Protein AF-A0A931N4G2-F1 (afdb_monomer)

Secondary structure (DSSP, 8-state):
-HHHHHHHHHHHHHHHHHHHHHHHHHHTT-TTTTHHHHHHHHHHHHHHHHHHHTTS-HHHHHHHHHHHHHHHHHHHHHHHSPSSPPPHHHHHHHHHHHHHHHHHHHHHHHHHHHHHHHHHTTS----------------------------------------PPPPPPP-PPPPP------PPPPP--------------S-S-HHHHHHHHHHH----HHHHHHHHT--HHHHHHHHHHHTT-

Structure (mmCIF, N/CA/C/O backbone):
data_AF-A0A931N4G2-F1
#
_entry.id   AF-A0A931N4G2-F1
#
loop_
_atom_site.group_PDB
_atom_site.id
_atom_site.type_symbol
_atom_site.label_atom_id
_atom_site.label_alt_id
_atom_site.label_comp_id
_atom_site.label_asym_id
_atom_site.label_entity_id
_atom_site.label_seq_id
_atom_site.pdbx_PDB_ins_code
_atom_site.Cartn_x
_atom_site.Cartn_y
_atom_site.Cartn_z
_atom_site.occupancy
_atom_site.B_iso_or_equiv
_atom_site.auth_seq_id
_atom_site.auth_comp_id
_atom_site.auth_asym_id
_atom_site.auth_atom_id
_atom_site.pdbx_PDB_model_num
ATOM 1 N N . MET A 1 1 ? 14.651 -7.907 24.337 1.00 69.19 1 MET A N 1
ATOM 2 C CA . MET A 1 1 ? 15.424 -8.496 23.220 1.00 69.19 1 MET A CA 1
ATOM 3 C C . MET A 1 1 ? 14.526 -9.018 22.103 1.00 69.19 1 MET A C 1
ATOM 5 O O . MET A 1 1 ? 14.704 -8.557 20.988 1.00 69.19 1 MET A O 1
ATOM 9 N N . ALA A 1 2 ? 13.517 -9.858 22.379 1.00 82.94 2 A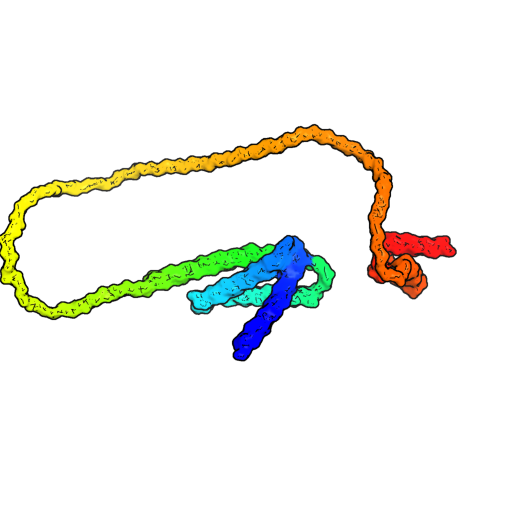LA A N 1
ATOM 10 C CA . ALA A 1 2 ? 12.578 -10.335 21.347 1.00 82.94 2 ALA A CA 1
ATOM 11 C C . ALA A 1 2 ? 11.835 -9.199 20.614 1.00 82.94 2 ALA A C 1
ATOM 13 O O . ALA A 1 2 ? 11.907 -9.121 19.397 1.00 82.94 2 ALA A O 1
ATOM 14 N N . VAL A 1 3 ? 11.228 -8.259 21.353 1.00 90.56 3 VAL A N 1
ATOM 15 C CA . VAL A 1 3 ? 10.514 -7.105 20.765 1.00 90.56 3 VAL A CA 1
ATOM 16 C C . VAL A 1 3 ? 11.424 -6.258 19.868 1.00 90.56 3 VAL A C 1
ATOM 18 O O . VAL A 1 3 ? 11.041 -5.916 18.757 1.00 90.56 3 VAL A O 1
ATOM 21 N N . ALA A 1 4 ? 12.652 -5.971 20.314 1.00 85.06 4 ALA A N 1
ATOM 22 C CA . ALA A 1 4 ? 13.624 -5.214 19.523 1.00 85.06 4 ALA A CA 1
ATOM 23 C C . ALA A 1 4 ? 14.025 -5.955 18.233 1.00 85.06 4 ALA A C 1
ATOM 25 O O . ALA A 1 4 ? 14.108 -5.337 17.176 1.00 85.06 4 ALA A O 1
ATOM 26 N N . GLY A 1 5 ? 14.209 -7.279 18.304 1.00 82.00 5 GLY A N 1
ATOM 27 C CA . GLY A 1 5 ? 14.460 -8.115 17.128 1.00 82.00 5 GLY A CA 1
ATOM 28 C C . GLY A 1 5 ? 13.279 -8.136 16.153 1.00 82.00 5 GLY A C 1
ATOM 29 O O . GLY A 1 5 ? 13.478 -7.986 14.952 1.00 82.00 5 GLY A O 1
ATOM 30 N N . THR A 1 6 ? 12.046 -8.248 16.655 1.00 88.88 6 THR A N 1
ATOM 31 C CA . THR A 1 6 ? 10.831 -8.195 15.827 1.00 88.88 6 THR A CA 1
ATOM 32 C C . THR A 1 6 ? 10.677 -6.843 15.136 1.00 88.88 6 THR A C 1
ATOM 34 O O . THR A 1 6 ? 10.424 -6.810 13.936 1.00 88.88 6 THR A O 1
ATOM 37 N N . ILE A 1 7 ? 10.877 -5.734 15.857 1.00 85.19 7 ILE A N 1
ATOM 38 C CA . ILE A 1 7 ? 10.815 -4.380 15.285 1.00 85.19 7 ILE A CA 1
ATOM 39 C C . ILE A 1 7 ? 11.882 -4.203 14.200 1.00 85.19 7 ILE A C 1
ATOM 41 O O . ILE A 1 7 ? 11.581 -3.662 13.140 1.00 85.19 7 ILE A O 1
ATOM 45 N N . LEU A 1 8 ? 13.105 -4.694 14.426 1.00 80.56 8 LEU A N 1
ATOM 46 C CA . LEU A 1 8 ? 14.184 -4.615 13.441 1.00 80.56 8 LEU A CA 1
ATOM 47 C C . LEU A 1 8 ? 13.840 -5.371 12.151 1.00 80.56 8 LEU A C 1
ATOM 49 O O . LEU A 1 8 ? 13.977 -4.820 11.062 1.00 80.56 8 LEU A O 1
ATOM 53 N N . ILE A 1 9 ? 13.369 -6.617 12.262 1.00 86.06 9 ILE A N 1
ATOM 54 C CA . ILE A 1 9 ? 12.979 -7.426 11.097 1.00 86.06 9 ILE A CA 1
ATOM 55 C C . ILE A 1 9 ? 11.798 -6.781 10.368 1.00 86.06 9 ILE A C 1
ATOM 57 O O . ILE A 1 9 ? 11.795 -6.739 9.138 1.00 86.06 9 ILE A O 1
ATOM 61 N N . ALA A 1 10 ? 10.821 -6.250 11.107 1.00 78.31 10 ALA A N 1
ATOM 62 C CA . ALA A 1 10 ? 9.689 -5.541 10.527 1.00 78.31 10 ALA A CA 1
ATOM 63 C C . ALA A 1 10 ? 10.145 -4.302 9.743 1.00 78.31 10 ALA A C 1
ATOM 65 O O . ALA A 1 10 ? 9.729 -4.132 8.603 1.00 78.31 10 ALA A O 1
ATOM 66 N N . ALA A 1 11 ? 11.049 -3.490 10.301 1.00 72.56 11 ALA A N 1
ATOM 67 C CA . ALA A 1 11 ? 11.584 -2.303 9.637 1.00 72.56 11 ALA A CA 1
ATOM 68 C C . ALA A 1 11 ? 12.384 -2.646 8.370 1.00 72.56 11 ALA A C 1
ATOM 70 O O . ALA A 1 11 ? 12.190 -2.016 7.336 1.00 72.56 11 ALA A O 1
ATOM 71 N N . LEU A 1 12 ? 13.237 -3.673 8.421 1.00 76.19 12 LEU A N 1
ATOM 72 C CA . LEU A 1 12 ? 14.002 -4.127 7.252 1.00 76.19 12 LEU A CA 1
ATOM 73 C C . LEU A 1 12 ? 13.093 -4.699 6.157 1.00 76.19 12 LEU A C 1
ATOM 75 O O . LEU A 1 12 ? 13.287 -4.425 4.977 1.00 76.19 12 LEU A O 1
ATOM 79 N N . SER A 1 13 ? 12.080 -5.476 6.544 1.00 84.44 13 SER A N 1
ATOM 80 C CA . SER A 1 13 ? 11.099 -6.022 5.598 1.00 84.44 13 SER A CA 1
ATOM 81 C C . SER A 1 13 ? 10.260 -4.910 4.966 1.00 84.44 13 SER A C 1
ATOM 83 O O . SER A 1 13 ? 9.959 -4.959 3.774 1.00 84.44 13 SER A O 1
ATOM 85 N N . PHE A 1 14 ? 9.911 -3.898 5.761 1.00 81.56 14 PHE A N 1
ATOM 86 C CA . PHE A 1 14 ? 9.197 -2.713 5.312 1.00 81.56 14 PHE A CA 1
ATOM 87 C C . PHE A 1 14 ? 10.017 -1.914 4.298 1.00 81.56 14 PHE A C 1
ATOM 89 O O . PHE A 1 14 ? 9.504 -1.616 3.228 1.00 81.56 14 PHE A O 1
ATOM 96 N N . ASP A 1 15 ? 11.289 -1.633 4.586 1.00 80.44 15 ASP A N 1
ATOM 97 C CA . ASP A 1 15 ? 12.179 -0.879 3.693 1.00 80.44 15 ASP A CA 1
ATOM 98 C C . ASP A 1 15 ? 12.328 -1.557 2.319 1.00 80.44 15 ASP A C 1
ATOM 100 O O . ASP A 1 15 ? 12.156 -0.926 1.273 1.00 80.44 15 ASP A O 1
ATOM 104 N N . LEU A 1 16 ? 12.524 -2.881 2.310 1.00 81.12 16 LEU A N 1
ATOM 105 C CA . LEU A 1 16 ? 12.592 -3.666 1.075 1.00 81.12 16 LEU A CA 1
ATOM 106 C C . LEU A 1 16 ? 11.273 -3.642 0.289 1.00 81.12 16 LEU A C 1
ATOM 108 O O . LEU A 1 16 ? 11.288 -3.529 -0.938 1.00 81.12 16 LEU A O 1
ATOM 112 N N . SER A 1 17 ? 10.128 -3.721 0.974 1.00 82.00 17 SER A N 1
ATOM 113 C CA . SER A 1 17 ? 8.822 -3.639 0.312 1.00 82.00 17 SER A CA 1
ATOM 114 C C . SER A 1 17 ? 8.543 -2.234 -0.219 1.00 82.00 17 SER A C 1
ATOM 116 O O . SER A 1 17 ? 8.084 -2.075 -1.349 1.00 82.00 17 SER A O 1
ATOM 118 N N . PHE A 1 18 ? 8.899 -1.204 0.545 1.00 82.12 18 PHE A N 1
ATOM 119 C CA . PHE A 1 18 ? 8.783 0.194 0.153 1.00 82.12 18 PHE A CA 1
ATOM 120 C C . PHE A 1 18 ? 9.568 0.485 -1.129 1.00 82.12 18 PHE A C 1
ATOM 122 O O . PHE A 1 18 ? 9.042 1.111 -2.055 1.00 82.12 18 PHE A O 1
ATOM 129 N N . ALA A 1 19 ? 10.802 -0.016 -1.219 1.00 80.75 19 ALA A N 1
ATOM 130 C CA . ALA A 1 19 ? 11.637 0.108 -2.408 1.00 80.75 19 ALA A CA 1
ATOM 131 C C . ALA A 1 19 ? 11.013 -0.594 -3.627 1.00 80.75 19 ALA A C 1
ATOM 133 O O . ALA A 1 19 ? 10.926 0.006 -4.700 1.00 80.75 19 ALA A O 1
ATOM 134 N N . ALA A 1 20 ? 10.512 -1.822 -3.456 1.00 81.62 20 ALA A N 1
ATOM 135 C CA . ALA A 1 20 ? 9.862 -2.589 -4.522 1.00 81.62 20 ALA A CA 1
ATOM 136 C C . ALA A 1 20 ? 8.600 -1.893 -5.067 1.00 81.62 20 ALA A C 1
ATOM 138 O O . ALA A 1 20 ? 8.420 -1.763 -6.280 1.00 81.62 20 ALA A O 1
ATOM 139 N N . LEU A 1 21 ? 7.737 -1.397 -4.177 1.00 81.75 21 LEU A N 1
ATOM 140 C CA . LEU A 1 21 ? 6.507 -0.677 -4.528 1.00 81.75 21 LEU A CA 1
ATOM 141 C C . LEU A 1 21 ? 6.808 0.685 -5.177 1.00 81.75 21 LEU A C 1
ATOM 143 O O . LEU A 1 21 ? 6.130 1.088 -6.124 1.00 81.75 21 LEU A O 1
ATOM 147 N N . THR A 1 22 ? 7.847 1.380 -4.706 1.00 83.00 22 THR A N 1
ATOM 148 C CA . THR A 1 22 ? 8.320 2.637 -5.304 1.00 83.00 22 THR A CA 1
ATOM 149 C C . THR A 1 22 ? 8.839 2.411 -6.723 1.00 83.00 22 THR A C 1
ATOM 151 O O . THR A 1 22 ? 8.476 3.156 -7.631 1.00 83.00 22 THR A O 1
ATOM 154 N N . ASP A 1 23 ? 9.642 1.371 -6.953 1.00 82.50 23 ASP A N 1
ATOM 155 C CA . ASP A 1 23 ? 10.116 1.012 -8.295 1.00 82.50 23 ASP A CA 1
ATOM 156 C C . ASP A 1 23 ? 8.943 0.670 -9.228 1.00 82.50 23 ASP A C 1
ATOM 158 O O . ASP A 1 23 ? 8.868 1.165 -10.355 1.00 82.50 23 ASP A O 1
ATOM 162 N N . LEU A 1 24 ? 7.960 -0.090 -8.739 1.00 83.12 24 LEU A N 1
ATOM 163 C CA . LEU A 1 24 ? 6.750 -0.416 -9.495 1.00 83.12 24 LEU A CA 1
ATOM 164 C C . LEU A 1 24 ? 5.954 0.837 -9.902 1.00 83.12 24 LEU A C 1
ATOM 166 O O . LEU A 1 24 ? 5.532 0.969 -11.057 1.00 83.12 24 LEU A O 1
ATOM 170 N N . ALA A 1 25 ? 5.775 1.785 -8.980 1.00 82.06 25 ALA A N 1
ATOM 171 C CA . ALA A 1 25 ? 5.094 3.046 -9.258 1.00 82.06 25 ALA A CA 1
ATOM 172 C C . ALA A 1 25 ? 5.881 3.919 -10.251 1.00 82.06 25 ALA A C 1
ATOM 174 O O . ALA A 1 25 ? 5.290 4.498 -11.168 1.00 82.06 25 ALA A O 1
ATOM 175 N N . ALA A 1 26 ? 7.211 3.961 -10.136 1.00 86.06 26 ALA A N 1
ATOM 176 C CA . ALA A 1 26 ? 8.075 4.687 -11.065 1.00 86.06 26 ALA A CA 1
ATOM 177 C C . ALA A 1 26 ? 7.958 4.123 -12.489 1.00 86.06 26 ALA A C 1
ATOM 179 O O . ALA A 1 26 ? 7.767 4.872 -13.449 1.00 86.06 26 ALA A O 1
ATOM 180 N N . ARG A 1 27 ? 7.968 2.793 -12.623 1.00 85.25 27 ARG A N 1
ATOM 181 C CA . ARG A 1 27 ? 7.780 2.086 -13.902 1.00 85.25 27 ARG A CA 1
ATOM 182 C C . ARG A 1 27 ? 6.385 2.251 -14.498 1.00 85.25 27 ARG A C 1
ATOM 184 O O . ARG A 1 27 ? 6.219 2.049 -15.698 1.00 85.25 27 ARG A O 1
ATOM 191 N N . SER A 1 28 ? 5.409 2.638 -13.681 1.00 81.81 28 SER A N 1
ATOM 192 C CA . SER A 1 28 ? 4.040 2.963 -14.100 1.00 81.81 28 SER A CA 1
ATOM 193 C C . SER A 1 28 ? 3.878 4.426 -14.548 1.00 81.81 28 SER A C 1
ATOM 195 O O . SER A 1 28 ? 2.779 4.838 -14.909 1.00 81.81 28 SER A O 1
ATOM 197 N N . GLY A 1 29 ? 4.949 5.230 -14.526 1.00 79.81 29 GLY A N 1
ATOM 198 C CA . GLY A 1 29 ? 4.926 6.640 -14.932 1.00 79.81 29 GLY A CA 1
ATOM 199 C C . GLY A 1 29 ? 4.479 7.614 -13.835 1.00 79.81 29 GLY A C 1
ATOM 200 O O . GLY A 1 29 ? 4.201 8.781 -14.123 1.00 79.81 29 GLY A O 1
ATOM 201 N N . VAL A 1 30 ? 4.412 7.175 -12.574 1.00 84.50 30 VAL A N 1
ATOM 202 C CA . VAL A 1 30 ? 4.055 8.040 -11.441 1.00 84.50 30 VAL A CA 1
ATOM 203 C C . VAL A 1 30 ? 5.232 8.959 -11.103 1.00 84.50 30 VAL A C 1
ATOM 205 O O . VAL A 1 30 ? 6.298 8.502 -10.700 1.00 84.50 30 VAL A O 1
ATOM 208 N N . ARG A 1 31 ? 5.031 10.281 -11.216 1.00 80.75 31 ARG A N 1
ATOM 209 C CA . ARG A 1 31 ? 6.079 11.291 -10.956 1.00 80.75 31 ARG A CA 1
ATOM 210 C C . ARG A 1 31 ? 6.620 11.252 -9.520 1.00 80.75 31 ARG A C 1
ATOM 212 O O . ARG A 1 31 ? 7.811 11.444 -9.316 1.00 80.75 31 ARG A O 1
ATOM 219 N N . HIS A 1 32 ? 5.751 11.000 -8.541 1.00 87.31 32 HIS A N 1
ATOM 220 C CA . HIS A 1 32 ? 6.102 10.887 -7.120 1.00 87.31 32 HIS A CA 1
ATOM 221 C C . HIS A 1 32 ? 5.955 9.437 -6.657 1.00 87.31 32 HIS A C 1
ATOM 223 O O . HIS A 1 32 ? 5.098 9.118 -5.838 1.00 87.31 32 HIS A O 1
ATOM 229 N N . ALA A 1 33 ? 6.756 8.543 -7.230 1.00 86.25 33 ALA A N 1
ATOM 230 C CA . ALA A 1 33 ? 6.616 7.103 -7.042 1.00 86.25 33 ALA A CA 1
ATOM 231 C C . ALA A 1 33 ? 6.649 6.652 -5.566 1.00 86.25 33 ALA A C 1
ATOM 233 O O . ALA A 1 33 ? 5.889 5.769 -5.187 1.00 86.25 33 ALA A O 1
ATOM 234 N N . ALA A 1 34 ? 7.444 7.316 -4.719 1.00 85.88 34 ALA A N 1
ATOM 235 C CA . ALA A 1 34 ? 7.537 7.021 -3.284 1.00 85.88 34 ALA A CA 1
ATOM 236 C C . ALA A 1 34 ? 6.254 7.354 -2.492 1.00 85.88 34 ALA A C 1
ATOM 238 O O . ALA A 1 34 ? 6.033 6.814 -1.411 1.00 85.88 34 ALA A O 1
ATOM 239 N N . ALA A 1 35 ? 5.381 8.222 -3.018 1.00 86.50 35 ALA A N 1
ATOM 240 C CA . ALA A 1 35 ? 4.099 8.527 -2.382 1.00 86.50 35 ALA A CA 1
ATOM 241 C C . ALA A 1 35 ? 3.109 7.358 -2.489 1.00 86.50 35 ALA A C 1
ATOM 243 O O . ALA A 1 35 ? 2.188 7.249 -1.687 1.00 86.50 35 ALA A O 1
ATOM 244 N N . TRP A 1 36 ? 3.292 6.485 -3.478 1.00 88.19 36 TRP A N 1
ATOM 245 C CA . TRP A 1 36 ? 2.393 5.369 -3.726 1.00 88.19 36 TRP A CA 1
ATOM 246 C C . TRP A 1 36 ? 2.396 4.320 -2.596 1.00 88.19 36 TRP A C 1
ATOM 248 O O . TRP A 1 36 ? 1.320 4.078 -2.046 1.00 88.19 36 TRP A O 1
ATOM 258 N N . PRO A 1 37 ? 3.546 3.757 -2.163 1.00 84.44 37 PRO A N 1
ATOM 259 C CA . PRO A 1 37 ? 3.573 2.871 -0.996 1.00 84.44 37 PRO A CA 1
ATOM 260 C C . PRO A 1 37 ? 3.111 3.565 0.290 1.00 84.44 37 PRO A C 1
ATOM 262 O O . PRO A 1 37 ? 2.332 2.978 1.030 1.00 84.44 37 PRO A O 1
ATOM 265 N N . LEU A 1 38 ? 3.459 4.845 0.502 1.00 87.50 38 LEU A N 1
ATOM 266 C CA . LEU A 1 38 ? 2.990 5.616 1.666 1.00 87.50 38 LEU A CA 1
ATOM 267 C C . LEU A 1 38 ? 1.459 5.652 1.790 1.00 87.50 38 LEU A C 1
ATOM 269 O O . LEU A 1 38 ? 0.933 5.623 2.900 1.00 87.50 38 LEU A O 1
ATOM 273 N N . ILE A 1 39 ? 0.732 5.722 0.671 1.00 86.44 39 ILE A N 1
ATOM 274 C CA . ILE A 1 39 ? -0.738 5.700 0.674 1.00 86.44 39 ILE A CA 1
ATOM 275 C C . ILE A 1 39 ? -1.261 4.329 1.122 1.00 86.44 39 ILE A C 1
ATOM 277 O O . ILE A 1 39 ? -2.204 4.263 1.912 1.00 86.44 39 ILE A O 1
ATOM 281 N N . VAL A 1 40 ? -0.650 3.244 0.638 1.00 85.81 40 VAL A N 1
ATOM 282 C CA . VAL A 1 40 ? -1.012 1.871 1.023 1.00 85.81 40 VAL A CA 1
ATOM 283 C C . VAL A 1 40 ? -0.719 1.640 2.505 1.00 85.81 40 VAL A C 1
ATOM 285 O O . VAL A 1 40 ? -1.581 1.156 3.236 1.00 85.81 40 VAL A O 1
ATOM 288 N N . ASP A 1 41 ? 0.453 2.061 2.971 1.00 87.25 41 ASP A N 1
ATOM 289 C CA . ASP A 1 41 ? 0.870 1.914 4.365 1.00 87.25 41 ASP A CA 1
ATOM 290 C C . ASP A 1 41 ? 0.007 2.760 5.302 1.00 87.25 41 ASP A C 1
ATOM 292 O O . ASP A 1 41 ? -0.456 2.281 6.339 1.00 87.25 41 ASP A O 1
ATOM 296 N N . GLY A 1 42 ? -0.294 4.000 4.906 1.00 86.50 42 GLY A N 1
ATOM 297 C CA . GLY A 1 42 ? -1.229 4.865 5.616 1.00 86.50 42 GLY A CA 1
ATOM 298 C C . GLY A 1 42 ? -2.605 4.215 5.759 1.00 86.50 42 GLY A C 1
ATOM 299 O O . GLY A 1 42 ? -3.169 4.207 6.854 1.00 86.50 42 GLY A O 1
ATOM 300 N N . LEU A 1 43 ? -3.123 3.593 4.695 1.00 87.69 43 LEU A N 1
ATOM 301 C CA . LEU A 1 43 ? -4.380 2.845 4.745 1.00 87.69 43 LEU A CA 1
ATOM 302 C C . LEU A 1 43 ? -4.312 1.671 5.737 1.00 87.69 43 LEU A C 1
ATOM 304 O O . LEU A 1 43 ? -5.246 1.502 6.519 1.00 87.69 43 LEU A O 1
ATOM 308 N N . ILE A 1 44 ? -3.226 0.889 5.750 1.00 88.12 44 ILE A N 1
ATOM 309 C CA . ILE A 1 44 ? -3.039 -0.239 6.684 1.00 88.12 44 ILE A CA 1
ATOM 310 C C . ILE A 1 44 ? -3.026 0.250 8.138 1.00 88.12 44 ILE A C 1
ATOM 312 O O . ILE A 1 44 ? -3.673 -0.347 9.005 1.00 88.12 44 ILE A O 1
ATOM 316 N N . VAL A 1 45 ? -2.329 1.352 8.420 1.00 88.69 45 VAL A N 1
ATOM 317 C CA . VAL A 1 45 ? -2.276 1.939 9.766 1.00 88.69 45 VAL A CA 1
ATOM 318 C C . VAL A 1 45 ? -3.669 2.375 10.215 1.00 88.69 45 VAL A C 1
ATOM 320 O O . VAL A 1 45 ? -4.114 1.972 11.292 1.00 88.69 45 VAL A O 1
ATOM 323 N N . VAL A 1 46 ? -4.400 3.133 9.390 1.00 86.62 46 VAL A N 1
ATOM 324 C CA . VAL A 1 46 ? -5.757 3.587 9.744 1.00 86.62 46 VAL A CA 1
ATOM 325 C C . VAL A 1 46 ? -6.707 2.391 9.888 1.00 86.62 46 VAL A C 1
ATOM 327 O O . VAL A 1 46 ? -7.492 2.350 10.836 1.00 86.62 46 VAL A O 1
ATOM 330 N N . ALA A 1 47 ? -6.605 1.377 9.024 1.00 86.56 47 ALA A N 1
ATOM 331 C CA . ALA A 1 47 ? -7.379 0.139 9.135 1.00 86.56 47 ALA A CA 1
ATOM 332 C C . ALA A 1 47 ? -7.098 -0.608 10.448 1.00 86.56 47 ALA A C 1
ATOM 334 O O . ALA A 1 47 ? -8.034 -1.077 11.093 1.00 86.56 47 ALA A O 1
ATOM 335 N N . THR A 1 48 ? -5.843 -0.655 10.900 1.00 90.00 48 THR A N 1
ATOM 336 C CA . THR A 1 48 ? -5.470 -1.260 12.191 1.00 90.00 48 THR A CA 1
ATOM 337 C C . THR A 1 48 ? -6.113 -0.507 13.351 1.00 90.00 48 THR A C 1
ATOM 339 O O . THR A 1 48 ? -6.743 -1.122 14.214 1.00 90.00 48 THR A O 1
ATOM 342 N N . VAL A 1 49 ? -6.015 0.828 13.349 1.00 87.62 49 VAL A N 1
ATOM 343 C CA . VAL A 1 49 ? -6.665 1.676 14.361 1.00 87.62 49 VAL A CA 1
ATOM 344 C C . VAL A 1 49 ? -8.168 1.425 14.367 1.00 87.62 49 VAL A C 1
ATOM 346 O O . VAL A 1 49 ? -8.758 1.290 15.433 1.00 87.62 49 VAL A O 1
ATOM 349 N N . ALA A 1 50 ? -8.789 1.287 13.198 1.00 84.81 50 ALA A N 1
ATOM 350 C CA . ALA A 1 50 ? -10.208 0.995 13.092 1.00 84.81 50 ALA A CA 1
ATOM 351 C C . ALA A 1 50 ? -10.596 -0.379 13.639 1.00 84.81 50 ALA A C 1
ATOM 353 O O . ALA A 1 50 ? -11.596 -0.482 14.343 1.00 84.81 50 ALA A O 1
ATOM 354 N N . VAL A 1 51 ? -9.820 -1.431 13.363 1.00 87.81 51 VAL A N 1
ATOM 355 C CA . VAL A 1 51 ? -10.058 -2.762 13.948 1.00 87.81 51 VAL A CA 1
ATOM 356 C C . VAL A 1 51 ? -10.046 -2.683 15.472 1.00 87.81 51 VAL A C 1
ATOM 358 O O . VAL A 1 51 ? -10.914 -3.273 16.113 1.00 87.81 51 VAL A O 1
ATOM 361 N N . VAL A 1 52 ? -9.118 -1.924 16.055 1.00 86.69 52 VAL A N 1
ATOM 362 C CA . VAL A 1 52 ? -9.028 -1.750 17.511 1.00 86.69 52 VAL A CA 1
ATOM 363 C C . VAL A 1 52 ? -10.175 -0.882 18.044 1.00 86.69 52 VAL A C 1
ATOM 365 O O . VAL A 1 52 ? -10.872 -1.292 18.971 1.00 86.69 52 VAL A O 1
ATOM 368 N N . ALA A 1 53 ? -10.420 0.282 17.439 1.00 84.31 53 ALA A N 1
ATOM 369 C CA . ALA A 1 53 ? -11.408 1.261 17.896 1.00 84.31 53 ALA A CA 1
ATOM 370 C C . ALA A 1 53 ? -12.858 0.771 17.748 1.00 84.31 53 ALA A C 1
ATOM 372 O O . ALA A 1 53 ? -13.694 1.032 18.605 1.00 84.31 53 ALA A O 1
ATOM 373 N N . LEU A 1 54 ? -13.155 0.018 16.685 1.00 81.75 54 LEU A N 1
ATOM 374 C CA . LEU A 1 54 ? -14.482 -0.541 16.406 1.00 81.75 54 LEU A CA 1
ATOM 375 C C . LEU A 1 54 ? -14.625 -2.000 16.888 1.00 81.75 54 LEU A C 1
ATOM 377 O O . LEU A 1 54 ? -15.507 -2.710 16.411 1.00 81.75 54 LEU A O 1
ATOM 381 N N . ARG A 1 55 ? -13.760 -2.468 17.803 1.00 81.88 55 ARG A N 1
ATOM 382 C CA . ARG A 1 55 ? -13.811 -3.805 18.438 1.00 81.88 55 ARG A CA 1
ATOM 383 C C . ARG A 1 55 ? -13.933 -4.977 17.447 1.00 81.88 55 ARG A C 1
ATOM 385 O O . ARG A 1 55 ? -14.784 -5.848 17.603 1.00 81.88 55 ARG A O 1
ATOM 392 N N . GLY A 1 56 ? -13.063 -5.025 16.442 1.00 71.69 56 GLY A N 1
ATOM 393 C CA . GLY A 1 56 ? -13.000 -6.130 15.480 1.00 71.69 56 GLY A CA 1
ATOM 394 C C . GLY A 1 56 ? -13.840 -5.924 14.220 1.00 71.69 56 GLY A C 1
ATOM 395 O O . GLY A 1 56 ? -14.284 -6.905 13.628 1.00 71.69 56 GLY A O 1
ATOM 396 N N . SER A 1 57 ? -14.055 -4.672 13.800 1.00 82.88 57 SER A N 1
ATOM 397 C CA . SER A 1 57 ? -14.788 -4.336 12.571 1.00 82.88 57 SER A CA 1
ATOM 398 C C . SER A 1 57 ? -14.373 -5.216 11.387 1.00 82.88 57 SER A C 1
ATOM 400 O O . SER A 1 57 ? -13.212 -5.206 10.969 1.00 82.88 57 SER A O 1
ATOM 402 N N . ALA A 1 58 ? -15.345 -5.932 10.811 1.00 85.44 58 ALA A N 1
ATOM 403 C CA . ALA A 1 58 ? -15.146 -6.746 9.612 1.00 85.44 58 ALA A CA 1
ATOM 404 C C . ALA A 1 58 ? -14.610 -5.907 8.440 1.00 85.44 58 ALA A C 1
ATOM 406 O O . ALA A 1 58 ? -13.799 -6.387 7.654 1.00 85.44 58 ALA A O 1
ATOM 407 N N . TYR A 1 59 ? -15.009 -4.632 8.364 1.00 84.31 59 TYR A N 1
ATOM 408 C CA . TYR A 1 59 ? -14.499 -3.695 7.368 1.00 84.31 59 TYR A CA 1
ATOM 409 C C . TYR A 1 59 ? -13.020 -3.354 7.599 1.00 84.31 59 TYR A C 1
ATOM 411 O O . TYR A 1 59 ? -12.238 -3.345 6.653 1.00 84.31 59 TYR A O 1
ATOM 419 N N . GLY A 1 60 ? -12.610 -3.141 8.855 1.00 84.44 60 GLY A N 1
ATOM 420 C CA . GLY A 1 60 ? -11.200 -2.936 9.199 1.00 84.44 60 GLY A CA 1
ATOM 421 C C . GLY A 1 60 ? -10.340 -4.157 8.853 1.00 84.44 60 GLY A C 1
ATOM 422 O O . GLY A 1 60 ? -9.298 -4.014 8.221 1.00 84.44 60 GLY A O 1
ATOM 423 N N . TRP A 1 61 ? -10.815 -5.365 9.177 1.00 87.88 61 TRP A N 1
ATOM 424 C CA . TRP A 1 61 ? -10.148 -6.618 8.802 1.00 87.88 61 TRP A CA 1
ATOM 425 C C . TRP A 1 61 ? -10.058 -6.816 7.288 1.00 87.88 61 TRP A C 1
ATOM 427 O O . TRP A 1 61 ? -9.008 -7.217 6.787 1.00 87.88 61 TRP A O 1
ATOM 437 N N . PHE A 1 62 ? -11.128 -6.503 6.554 1.00 88.50 62 PHE A N 1
ATOM 438 C CA . PHE A 1 62 ? -11.130 -6.532 5.094 1.00 88.50 62 PHE A CA 1
ATOM 439 C C . PHE A 1 62 ? -10.069 -5.588 4.514 1.00 88.50 62 PHE A C 1
ATOM 441 O O . PHE A 1 62 ? -9.271 -6.010 3.681 1.00 88.50 62 PHE A O 1
ATOM 448 N N . LEU A 1 63 ? -10.006 -4.339 4.988 1.00 85.69 63 LEU A N 1
ATOM 449 C CA . LEU A 1 63 ? -9.002 -3.375 4.533 1.00 85.69 63 LEU A CA 1
ATOM 450 C C . LEU A 1 63 ? -7.570 -3.810 4.869 1.00 85.69 63 LEU A C 1
ATOM 452 O O . LEU A 1 63 ? -6.687 -3.645 4.030 1.00 85.69 63 LEU A O 1
ATOM 456 N N . LEU A 1 64 ? -7.337 -4.407 6.043 1.00 84.69 64 LEU A N 1
ATOM 457 C CA . LEU A 1 64 ? -6.030 -4.974 6.392 1.00 84.69 64 LEU A CA 1
ATOM 458 C C . LEU A 1 64 ? -5.625 -6.108 5.454 1.00 84.69 64 LEU A C 1
ATOM 460 O O . LEU A 1 64 ? -4.493 -6.127 4.973 1.00 84.69 64 LEU A O 1
ATOM 464 N N . ALA A 1 65 ? -6.545 -7.030 5.163 1.00 79.25 65 ALA A N 1
ATOM 465 C CA . ALA A 1 65 ? -6.287 -8.126 4.238 1.00 79.25 65 ALA A CA 1
ATOM 466 C C . ALA A 1 65 ? -5.976 -7.604 2.827 1.00 79.25 65 ALA A C 1
ATOM 468 O O . ALA A 1 65 ? -5.005 -8.040 2.211 1.00 79.25 65 ALA A O 1
ATOM 469 N N . VAL A 1 66 ? -6.750 -6.633 2.332 1.00 80.75 66 VAL A N 1
ATOM 470 C CA . VAL A 1 66 ? -6.513 -6.001 1.025 1.00 80.75 66 VAL A CA 1
ATOM 471 C C . VAL A 1 66 ? -5.163 -5.280 0.993 1.00 80.75 66 VAL A C 1
ATOM 473 O O . VAL A 1 66 ? -4.398 -5.490 0.056 1.00 80.75 66 VAL A O 1
ATOM 476 N N . GLY A 1 67 ? -4.828 -4.482 2.012 1.00 79.19 67 GLY A N 1
ATOM 477 C CA . GLY A 1 67 ? -3.540 -3.784 2.090 1.00 79.19 67 GLY A CA 1
ATOM 478 C C . GLY A 1 67 ? -2.349 -4.746 2.103 1.00 79.19 67 GLY A C 1
ATOM 479 O O . GLY A 1 67 ? -1.393 -4.565 1.347 1.00 79.19 67 GLY A O 1
ATOM 480 N N . ALA A 1 68 ? -2.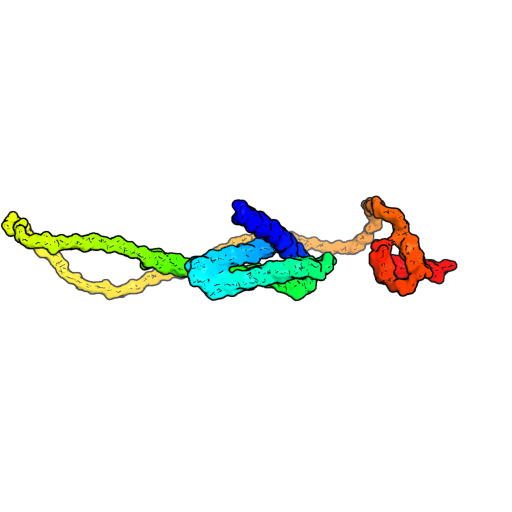442 -5.828 2.881 1.00 81.25 68 ALA A N 1
ATOM 481 C CA . ALA A 1 68 ? -1.427 -6.878 2.902 1.00 81.25 68 ALA A CA 1
ATOM 482 C C . ALA A 1 68 ? -1.279 -7.566 1.534 1.00 81.25 68 ALA A C 1
ATOM 484 O O . ALA A 1 68 ? -0.159 -7.774 1.068 1.00 81.25 68 ALA A O 1
ATOM 485 N N . LEU A 1 69 ? -2.391 -7.873 0.856 1.00 78.31 69 LEU A N 1
ATOM 486 C CA . LEU A 1 69 ? -2.367 -8.462 -0.486 1.00 78.31 69 LEU A CA 1
ATOM 487 C C . LEU A 1 69 ? -1.708 -7.535 -1.513 1.00 78.31 69 LEU A C 1
ATOM 489 O O . LEU A 1 69 ? -0.921 -8.014 -2.325 1.00 78.31 69 LEU A O 1
ATOM 493 N N . VAL A 1 70 ? -1.979 -6.227 -1.469 1.00 76.69 70 VAL A N 1
ATOM 494 C CA . VAL A 1 70 ? -1.338 -5.240 -2.358 1.00 76.69 70 VAL A CA 1
ATOM 495 C C . VAL A 1 70 ? 0.174 -5.191 -2.125 1.00 76.69 70 VAL A C 1
ATOM 497 O O . VAL A 1 70 ? 0.935 -5.202 -3.092 1.00 76.69 70 VAL A O 1
ATOM 500 N N . SER A 1 71 ? 0.619 -5.206 -0.864 1.00 79.69 71 SER A N 1
ATOM 501 C CA . SER A 1 71 ? 2.047 -5.245 -0.518 1.00 79.69 71 SER A CA 1
ATOM 502 C C . SER A 1 71 ? 2.729 -6.509 -1.059 1.00 79.69 71 SER A C 1
ATOM 504 O O . SER A 1 71 ? 3.748 -6.424 -1.749 1.00 79.69 71 SER A O 1
ATOM 506 N N . VAL A 1 72 ? 2.126 -7.684 -0.842 1.00 77.44 72 VAL A N 1
ATOM 507 C CA . VAL A 1 72 ? 2.645 -8.959 -1.365 1.00 77.44 72 VAL A CA 1
ATOM 508 C C . VAL A 1 72 ? 2.675 -8.953 -2.894 1.00 77.44 72 VAL A C 1
ATOM 510 O O . VAL A 1 72 ? 3.694 -9.311 -3.482 1.00 77.44 72 VAL A O 1
ATOM 513 N N . ALA A 1 73 ? 1.597 -8.516 -3.548 1.00 73.19 73 ALA A N 1
ATOM 514 C CA . ALA A 1 73 ? 1.509 -8.465 -5.004 1.00 73.19 73 ALA A CA 1
ATOM 515 C C . ALA A 1 73 ? 2.573 -7.543 -5.614 1.00 73.19 73 ALA A C 1
ATOM 517 O O . ALA A 1 73 ? 3.181 -7.898 -6.625 1.00 73.19 73 ALA A O 1
ATOM 518 N N . GLY A 1 74 ? 2.845 -6.393 -4.995 1.00 74.69 74 GLY A N 1
ATOM 519 C CA . GLY A 1 74 ? 3.891 -5.485 -5.452 1.00 74.69 74 GLY A CA 1
ATOM 520 C C . GLY A 1 74 ? 5.297 -6.066 -5.299 1.00 74.69 74 GLY A C 1
ATOM 521 O O . GLY A 1 74 ? 6.077 -6.008 -6.249 1.00 74.69 74 GLY A O 1
ATOM 522 N N . ASN A 1 75 ? 5.591 -6.721 -4.173 1.00 80.81 75 ASN A N 1
ATOM 523 C CA . ASN A 1 75 ? 6.871 -7.413 -3.974 1.00 80.81 75 ASN A CA 1
ATOM 524 C C . ASN A 1 75 ? 7.067 -8.552 -4.985 1.00 80.81 75 ASN A C 1
ATOM 526 O O . ASN A 1 75 ? 8.138 -8.681 -5.576 1.00 80.81 75 ASN A O 1
ATOM 530 N N . VAL A 1 76 ? 6.026 -9.355 -5.226 1.00 78.44 76 VAL A N 1
ATOM 531 C CA . VAL A 1 76 ? 6.051 -10.420 -6.239 1.00 78.44 76 VAL A CA 1
ATOM 532 C C . VAL A 1 76 ? 6.279 -9.826 -7.625 1.00 78.44 76 VAL A C 1
ATOM 534 O O . VAL A 1 76 ? 7.149 -10.303 -8.346 1.00 78.44 76 VAL A O 1
ATOM 537 N N . THR A 1 77 ? 5.550 -8.763 -7.982 1.00 75.75 77 THR A N 1
ATOM 538 C CA . THR A 1 77 ? 5.686 -8.092 -9.284 1.00 75.75 77 THR A CA 1
ATOM 539 C C . THR A 1 77 ? 7.113 -7.594 -9.489 1.00 75.75 77 THR A C 1
ATOM 541 O O . THR A 1 77 ? 7.701 -7.865 -10.528 1.00 75.75 77 THR A O 1
ATOM 544 N N . HIS A 1 78 ? 7.709 -6.940 -8.491 1.00 78.62 78 HIS A N 1
ATOM 545 C CA . HIS A 1 78 ? 9.093 -6.472 -8.565 1.00 78.62 78 HIS A CA 1
ATOM 546 C C . HIS A 1 78 ? 10.104 -7.618 -8.756 1.00 78.62 78 HIS A C 1
ATOM 548 O O . HIS A 1 78 ? 11.076 -7.457 -9.489 1.00 78.62 78 HIS A O 1
ATOM 554 N N . ALA A 1 79 ? 9.863 -8.787 -8.154 1.00 81.31 79 ALA A N 1
ATOM 555 C CA . ALA A 1 79 ? 10.744 -9.947 -8.285 1.00 81.31 79 ALA A CA 1
ATOM 556 C C . ALA A 1 79 ? 10.643 -10.650 -9.652 1.00 81.31 79 ALA A C 1
ATOM 558 O O . ALA A 1 79 ? 11.633 -11.204 -10.129 1.00 81.31 79 ALA A O 1
ATOM 559 N N . VAL A 1 80 ? 9.458 -10.662 -10.273 1.00 80.44 80 VAL A N 1
ATOM 560 C CA . VAL A 1 80 ? 9.219 -11.401 -11.528 1.00 80.44 80 VAL A CA 1
ATOM 561 C C . VAL A 1 80 ? 9.372 -10.545 -12.782 1.00 80.44 80 VAL A C 1
ATOM 563 O O . VAL A 1 80 ? 9.619 -11.094 -13.857 1.00 80.44 80 VAL A O 1
ATOM 566 N N . LEU A 1 81 ? 9.201 -9.222 -12.686 1.00 78.44 81 LEU A N 1
ATOM 567 C CA . LEU A 1 81 ? 9.213 -8.362 -13.864 1.00 78.44 81 LEU A CA 1
ATOM 568 C C . LEU A 1 81 ? 10.647 -7.990 -14.274 1.00 78.44 81 LEU A C 1
ATOM 570 O O . LEU A 1 81 ? 11.416 -7.483 -13.453 1.00 78.44 81 LEU A O 1
ATOM 574 N N . PRO A 1 82 ? 11.005 -8.155 -15.560 1.00 81.38 82 PRO A N 1
ATOM 575 C CA . PRO A 1 82 ? 12.277 -7.670 -16.076 1.00 81.38 82 PRO A CA 1
ATOM 576 C C . PRO A 1 82 ? 12.454 -6.161 -15.840 1.00 81.38 82 PRO A C 1
ATOM 578 O O . PRO A 1 82 ? 11.467 -5.429 -15.715 1.00 81.38 82 PRO A O 1
ATOM 581 N N . PRO A 1 83 ? 13.697 -5.652 -15.818 1.00 80.19 83 PRO A N 1
ATOM 582 C CA . PRO A 1 83 ? 13.957 -4.215 -15.814 1.00 80.19 83 PRO A CA 1
ATOM 583 C C . PRO A 1 83 ? 13.251 -3.531 -16.995 1.00 80.19 83 PRO A C 1
ATOM 585 O O . PRO A 1 83 ? 13.386 -3.979 -18.133 1.00 80.19 83 PRO A O 1
ATOM 588 N N . GLY A 1 84 ? 12.511 -2.450 -16.734 1.00 79.75 84 GLY A N 1
ATOM 589 C CA . GLY A 1 84 ? 11.772 -1.714 -17.764 1.00 79.75 84 GLY A CA 1
ATOM 590 C C . GLY A 1 84 ? 10.325 -1.364 -17.390 1.00 79.75 84 GLY A C 1
ATOM 591 O O . GLY A 1 84 ? 9.899 -1.624 -16.257 1.00 79.75 84 GLY A O 1
ATOM 592 N N . PRO A 1 85 ? 9.586 -0.736 -18.327 1.00 83.88 85 PRO A N 1
ATOM 593 C CA . PRO A 1 85 ? 8.197 -0.332 -18.126 1.00 83.88 85 PRO A CA 1
ATOM 594 C C . PRO A 1 85 ? 7.285 -1.542 -17.903 1.00 83.88 85 PRO A C 1
ATOM 596 O O . PRO A 1 85 ? 7.469 -2.597 -18.511 1.00 83.88 85 PRO A O 1
ATOM 599 N N . VAL A 1 86 ? 6.293 -1.376 -17.028 1.00 86.69 86 VAL A N 1
ATOM 600 C CA . VAL A 1 86 ? 5.298 -2.417 -16.728 1.00 86.69 86 VAL A CA 1
ATOM 601 C C . VAL A 1 86 ? 4.187 -2.454 -17.784 1.00 86.69 86 VAL A C 1
ATOM 603 O O . VAL A 1 86 ? 4.022 -1.511 -18.560 1.00 86.69 86 VAL A O 1
ATOM 606 N N . SER A 1 87 ? 3.406 -3.538 -17.823 1.00 87.00 87 SER A N 1
ATOM 607 C CA . SER A 1 87 ? 2.238 -3.621 -18.707 1.00 87.00 87 SER A CA 1
ATOM 608 C C . SER A 1 87 ? 1.188 -2.560 -18.351 1.00 87.00 87 SER A C 1
ATOM 610 O O . SER A 1 87 ? 1.072 -2.126 -17.202 1.00 87.00 87 SER A O 1
ATOM 612 N N . SER A 1 88 ? 0.386 -2.153 -19.338 1.00 84.31 88 SER A N 1
ATOM 613 C CA . SER A 1 88 ? -0.656 -1.130 -19.163 1.00 84.31 88 SER A CA 1
ATOM 614 C C . SER A 1 88 ? -1.682 -1.503 -18.088 1.00 84.31 88 SER A C 1
ATOM 616 O O . SER A 1 88 ? -2.184 -0.628 -17.391 1.00 84.31 88 SER A O 1
ATOM 618 N N . GLU A 1 89 ? -1.958 -2.797 -17.925 1.00 87.56 89 GLU A N 1
ATOM 619 C CA . GLU A 1 89 ? -2.862 -3.328 -16.900 1.00 87.56 89 GLU A CA 1
ATOM 620 C C . GLU A 1 89 ? -2.317 -3.099 -15.485 1.00 87.56 89 GLU A C 1
ATOM 622 O O . GLU A 1 89 ? -3.035 -2.608 -14.615 1.00 87.56 89 GLU A O 1
ATOM 627 N N . VAL A 1 90 ? -1.029 -3.385 -15.263 1.00 83.94 90 VAL A N 1
ATOM 628 C CA . VAL A 1 90 ? -0.362 -3.159 -13.972 1.00 83.94 90 VAL A CA 1
ATOM 629 C C . VAL A 1 90 ? -0.284 -1.665 -13.672 1.00 83.94 90 VAL A C 1
ATOM 631 O O . VAL A 1 90 ? -0.608 -1.249 -12.562 1.00 83.94 90 VAL A O 1
ATOM 634 N N . ALA A 1 91 ? 0.062 -0.842 -14.664 1.00 84.38 91 ALA A N 1
ATOM 635 C CA . ALA A 1 91 ? 0.081 0.610 -14.503 1.00 84.38 91 ALA A CA 1
ATOM 636 C C . ALA A 1 91 ? -1.308 1.173 -14.145 1.00 84.38 91 ALA A C 1
ATOM 638 O O . ALA A 1 91 ? -1.420 2.026 -13.264 1.00 84.38 91 ALA A O 1
ATOM 639 N N . ALA A 1 92 ? -2.376 0.672 -14.778 1.00 84.69 92 ALA A N 1
ATOM 640 C CA . ALA A 1 92 ? -3.750 1.053 -14.458 1.00 84.69 92 ALA A CA 1
ATOM 641 C C . ALA A 1 92 ? -4.155 0.618 -13.040 1.00 84.69 92 ALA A C 1
ATOM 643 O O . ALA A 1 92 ? -4.758 1.405 -12.309 1.00 84.69 92 ALA A O 1
ATOM 644 N N . ALA A 1 93 ? -3.782 -0.595 -12.621 1.00 84.19 93 ALA A N 1
ATOM 645 C CA . ALA A 1 93 ? -4.023 -1.078 -11.263 1.00 84.19 93 ALA A CA 1
ATOM 646 C C . ALA A 1 93 ? -3.311 -0.202 -10.217 1.00 84.19 93 ALA A C 1
ATOM 648 O O . ALA A 1 93 ? -3.934 0.225 -9.246 1.00 84.19 93 ALA A O 1
ATOM 649 N N . VAL A 1 94 ? -2.040 0.143 -10.448 1.00 85.75 94 VAL A N 1
ATOM 650 C CA . VAL A 1 94 ? -1.261 1.068 -9.606 1.00 85.75 94 VAL A CA 1
ATOM 651 C C . VAL A 1 94 ? -1.935 2.443 -9.543 1.00 85.75 94 VAL A C 1
ATOM 653 O O . VAL A 1 94 ? -2.094 2.999 -8.456 1.00 85.75 94 VAL A O 1
ATOM 656 N N . ALA A 1 95 ? -2.400 2.978 -10.674 1.00 87.00 95 ALA A N 1
ATOM 657 C CA . ALA A 1 95 ? -3.080 4.274 -10.735 1.00 87.00 95 ALA A CA 1
ATOM 658 C C . ALA A 1 95 ? -4.438 4.301 -10.006 1.00 87.00 95 ALA A C 1
ATOM 660 O O . ALA A 1 95 ? -4.873 5.365 -9.563 1.00 87.00 95 ALA A O 1
ATOM 661 N N . LEU A 1 96 ? -5.100 3.150 -9.853 1.00 89.81 96 LEU A N 1
ATOM 662 C CA . LEU A 1 96 ? -6.373 3.023 -9.141 1.00 89.81 96 LEU A CA 1
ATOM 663 C C . LEU A 1 96 ? -6.210 3.022 -7.612 1.00 89.81 96 LEU A C 1
ATOM 665 O O . LEU A 1 96 ? -7.143 3.383 -6.894 1.00 89.81 96 LEU A O 1
ATOM 669 N N . VAL A 1 97 ? -5.036 2.652 -7.095 1.00 87.25 97 VAL A N 1
ATOM 670 C CA . VAL A 1 97 ? -4.812 2.551 -5.645 1.00 87.25 97 VAL A CA 1
ATOM 671 C C . VAL A 1 97 ? -5.052 3.880 -4.912 1.00 87.25 97 VAL A C 1
ATOM 673 O O . VAL A 1 97 ? -5.825 3.860 -3.953 1.00 87.25 97 VAL A O 1
ATOM 676 N N . PRO A 1 98 ? -4.501 5.040 -5.335 1.00 85.94 98 PRO A N 1
ATOM 677 C CA . PRO A 1 98 ? -4.744 6.308 -4.646 1.00 85.94 98 PRO A CA 1
ATOM 678 C C . PRO A 1 98 ? -6.227 6.690 -4.486 1.00 85.94 98 PRO A C 1
ATOM 680 O O . PRO A 1 98 ? -6.639 6.956 -3.353 1.00 85.94 98 PRO A O 1
ATOM 683 N N . PRO A 1 99 ? -7.067 6.705 -5.546 1.00 89.00 99 PRO A N 1
ATOM 684 C CA . PRO A 1 99 ? -8.475 7.064 -5.382 1.00 89.00 99 PRO A CA 1
ATOM 685 C C . PRO A 1 99 ? -9.263 6.043 -4.546 1.00 89.00 99 PRO A C 1
ATOM 687 O O . PRO A 1 99 ? -10.125 6.442 -3.763 1.00 89.00 99 PRO A O 1
ATOM 690 N N . VAL A 1 100 ? -8.964 4.743 -4.649 1.00 89.56 100 VAL A N 1
ATOM 691 C CA . VAL A 1 100 ? -9.638 3.711 -3.838 1.00 89.56 100 VAL A CA 1
ATOM 692 C C . VAL A 1 100 ? -9.252 3.819 -2.364 1.00 89.56 100 VAL A C 1
ATOM 694 O O . VAL A 1 100 ? -10.126 3.754 -1.498 1.00 89.56 100 VAL A O 1
ATOM 697 N N . ALA A 1 101 ? -7.970 4.037 -2.067 1.00 87.75 101 ALA A N 1
ATOM 698 C CA . ALA A 1 101 ? -7.494 4.243 -0.704 1.00 87.75 101 ALA A CA 1
ATOM 699 C C . ALA A 1 101 ? -8.159 5.470 -0.065 1.00 87.75 101 ALA A C 1
ATOM 701 O O . ALA A 1 101 ? -8.607 5.396 1.078 1.00 87.75 101 ALA A O 1
ATOM 702 N N . LEU A 1 102 ? -8.311 6.568 -0.814 1.00 90.06 102 LEU A N 1
ATOM 703 C CA . LEU A 1 102 ? -8.992 7.767 -0.329 1.00 90.06 102 LEU A CA 1
ATOM 704 C C . LEU A 1 102 ? -10.459 7.497 0.038 1.00 90.06 102 LEU A C 1
ATOM 706 O O . LEU A 1 102 ? -10.909 7.911 1.110 1.00 90.06 102 LEU A O 1
ATOM 710 N N . LEU A 1 103 ? -11.203 6.781 -0.812 1.00 92.44 103 LEU A N 1
ATOM 711 C CA . LEU A 1 103 ? -12.586 6.388 -0.517 1.00 92.44 103 LEU A CA 1
ATOM 712 C C . LEU A 1 103 ? -12.668 5.493 0.725 1.00 92.44 103 LEU A C 1
ATOM 714 O O . LEU A 1 103 ? -13.519 5.719 1.589 1.00 92.44 103 LEU A O 1
ATOM 718 N N . ALA A 1 104 ? -11.765 4.516 0.838 1.00 88.75 104 ALA A N 1
ATOM 719 C CA . ALA A 1 104 ? -11.708 3.614 1.982 1.00 88.75 104 ALA A CA 1
ATOM 720 C C . ALA A 1 104 ? -11.437 4.368 3.291 1.00 88.75 104 ALA A C 1
ATOM 722 O O . ALA A 1 104 ? -12.188 4.213 4.255 1.00 88.75 104 ALA A O 1
ATOM 723 N N . VAL A 1 105 ? -10.422 5.239 3.308 1.00 90.94 105 VAL A N 1
ATOM 724 C CA . VAL A 1 105 ? -10.100 6.072 4.475 1.00 90.94 105 VAL A CA 1
ATOM 725 C C . VAL A 1 105 ? -11.273 6.978 4.824 1.00 90.94 105 VAL A C 1
ATOM 727 O O . VAL A 1 105 ? -11.634 7.060 5.990 1.00 90.94 105 VAL A O 1
ATOM 730 N N . THR A 1 106 ? -11.934 7.586 3.838 1.00 93.50 106 THR A N 1
ATOM 731 C CA . THR A 1 106 ? -13.096 8.454 4.086 1.00 93.50 106 THR A CA 1
ATOM 732 C C . THR A 1 106 ? -14.210 7.700 4.812 1.00 93.50 106 THR A C 1
ATOM 734 O O . THR A 1 106 ? -14.735 8.177 5.819 1.00 93.50 106 THR A O 1
ATOM 737 N N . HIS A 1 107 ? -14.554 6.498 4.343 1.00 91.69 107 HIS A N 1
ATOM 738 C CA . HIS A 1 107 ? -15.568 5.673 4.996 1.00 91.69 107 HIS A CA 1
ATOM 739 C C . HIS A 1 107 ? -15.146 5.273 6.415 1.00 91.69 107 HIS A C 1
ATOM 741 O O . HIS A 1 107 ? -15.939 5.349 7.354 1.00 91.69 107 HIS A O 1
ATOM 747 N N . LEU A 1 108 ? -13.877 4.907 6.585 1.00 87.94 108 LEU A N 1
ATOM 748 C CA . LEU A 1 108 ? -13.313 4.509 7.866 1.00 87.94 108 LEU A CA 1
ATOM 749 C C . LEU A 1 108 ? -13.323 5.658 8.881 1.00 87.94 108 LEU A C 1
ATOM 751 O O . LEU A 1 108 ? -13.752 5.466 10.015 1.00 87.94 108 LEU A O 1
ATOM 755 N N . THR A 1 109 ? -12.938 6.866 8.470 1.00 90.56 109 THR A N 1
ATOM 756 C CA . THR A 1 109 ? -12.983 8.071 9.306 1.00 90.56 109 THR A CA 1
ATOM 757 C C . THR A 1 109 ? -14.401 8.358 9.788 1.00 90.56 109 THR A C 1
ATOM 759 O O . THR A 1 109 ? -14.584 8.673 10.960 1.00 90.56 109 THR A O 1
ATOM 762 N N . VAL A 1 110 ? -15.416 8.187 8.934 1.00 90.94 110 VAL A N 1
ATOM 763 C CA . VAL A 1 110 ? -16.823 8.332 9.344 1.00 90.94 110 VAL A CA 1
ATOM 764 C C . VAL A 1 110 ? -17.201 7.300 10.410 1.00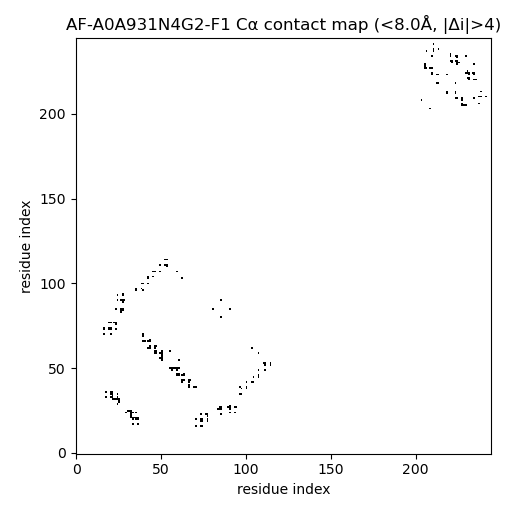 90.94 110 VAL A C 1
ATOM 766 O O . VAL A 1 110 ? -17.868 7.649 11.383 1.00 90.94 110 VAL A O 1
ATOM 769 N N . LEU A 1 111 ? -16.774 6.042 10.262 1.00 89.19 111 LEU A N 1
ATOM 770 C CA . LEU A 1 111 ? -17.034 5.000 11.259 1.00 89.19 111 LEU A CA 1
ATOM 771 C C . LEU A 1 111 ? -16.334 5.294 12.594 1.00 89.19 111 LEU A C 1
ATOM 773 O O . LEU A 1 111 ? -16.961 5.159 13.643 1.00 89.19 111 LEU A O 1
ATOM 777 N N . LEU A 1 112 ? -15.076 5.741 12.563 1.00 87.88 112 LEU A N 1
ATOM 778 C CA . LEU A 1 112 ? -14.333 6.125 13.769 1.00 87.88 112 LEU A CA 1
ATOM 779 C C . LEU A 1 112 ? -14.972 7.328 14.463 1.00 87.88 112 LEU A C 1
ATOM 781 O O . LEU A 1 112 ? -15.132 7.306 15.678 1.00 87.88 112 LEU A O 1
ATOM 785 N N . ALA A 1 113 ? -15.364 8.354 13.705 1.00 89.69 113 ALA A N 1
ATOM 786 C CA . ALA A 1 113 ? -16.003 9.544 14.256 1.00 89.69 113 ALA A CA 1
ATOM 787 C C . ALA A 1 113 ? -17.322 9.199 14.963 1.00 89.69 113 ALA A C 1
ATOM 789 O O . ALA A 1 113 ? -17.566 9.667 16.072 1.00 89.69 113 ALA A O 1
ATOM 790 N N . ARG A 1 114 ? -18.140 8.322 14.366 1.00 87.81 114 ARG A N 1
ATOM 791 C CA . ARG A 1 114 ? -19.373 7.829 14.999 1.00 87.81 114 ARG A CA 1
ATOM 792 C C . ARG A 1 114 ? -19.088 7.050 16.280 1.00 87.81 114 ARG A C 1
ATOM 794 O O . ARG A 1 114 ? -19.757 7.284 17.278 1.00 87.81 114 ARG A O 1
ATOM 801 N N . ALA A 1 115 ? -18.092 6.164 16.265 1.00 85.44 115 ALA A N 1
ATOM 802 C CA . ALA A 1 115 ? -17.701 5.407 17.452 1.00 85.44 115 ALA A CA 1
ATOM 803 C C . ALA A 1 115 ? -17.198 6.326 18.582 1.00 85.44 115 ALA A C 1
ATOM 805 O O . ALA A 1 115 ? -17.538 6.115 19.743 1.00 85.44 115 ALA A O 1
ATOM 806 N N . ALA A 1 116 ? -16.446 7.380 18.255 1.00 85.38 116 ALA A N 1
ATOM 807 C CA . ALA A 1 116 ? -15.990 8.360 19.238 1.00 85.38 116 ALA A CA 1
ATOM 808 C C . ALA A 1 116 ? -17.159 9.133 19.877 1.00 85.38 116 ALA A C 1
ATOM 810 O O . ALA A 1 116 ? -17.196 9.267 21.096 1.00 85.38 116 ALA A O 1
ATOM 811 N N . MET A 1 117 ? -18.148 9.561 19.082 1.00 85.75 117 MET A N 1
ATOM 812 C CA . MET A 1 117 ? -19.352 10.238 19.591 1.00 85.75 117 MET A CA 1
ATOM 813 C C . MET A 1 117 ? -20.166 9.348 20.538 1.00 85.75 117 MET A C 1
ATOM 815 O O . MET A 1 117 ? -20.655 9.824 21.553 1.00 85.75 117 MET A O 1
ATOM 819 N N . THR A 1 118 ? -20.271 8.045 20.251 1.00 81.12 118 THR A N 1
ATOM 820 C CA . THR A 1 118 ? -20.977 7.114 21.149 1.00 81.12 118 THR A CA 1
ATOM 821 C C . THR A 1 118 ? -20.268 6.890 22.480 1.00 81.12 118 THR A C 1
ATOM 823 O O . THR A 1 118 ? -20.918 6.502 23.437 1.00 81.12 118 THR A O 1
ATOM 826 N N . VAL A 1 119 ? -18.950 7.089 22.558 1.00 77.62 119 VAL A N 1
ATOM 827 C CA . VAL A 1 119 ? -18.214 6.957 23.826 1.00 77.62 119 VAL A CA 1
ATOM 828 C C . VAL A 1 119 ? -18.393 8.207 24.687 1.00 77.62 119 VAL A C 1
ATOM 830 O O . VAL A 1 119 ? -18.550 8.080 25.896 1.00 77.62 119 VAL A O 1
ATOM 833 N N . ASP A 1 120 ? -18.415 9.390 24.070 1.00 76.38 120 ASP A N 1
ATOM 834 C CA . ASP A 1 120 ? -18.609 10.670 24.764 1.00 76.38 120 ASP A CA 1
ATOM 835 C C . ASP A 1 120 ? -19.986 10.742 25.451 1.00 76.38 120 ASP A C 1
ATOM 837 O O . ASP A 1 120 ? -20.078 11.045 26.641 1.00 76.38 120 ASP A O 1
ATOM 841 N N . ASP A 1 121 ? -21.033 10.307 24.742 1.00 72.50 121 ASP A N 1
ATOM 842 C CA . ASP A 1 121 ? -22.432 10.272 25.207 1.00 72.50 121 ASP A CA 1
ATOM 843 C C . ASP A 1 121 ? -22.705 9.196 26.285 1.00 72.50 121 ASP A C 1
ATOM 845 O O . ASP A 1 121 ? -23.795 9.104 26.844 1.00 72.50 121 ASP A O 1
ATOM 849 N N . GLN A 1 122 ? -21.728 8.328 26.567 1.00 64.25 122 GLN A N 1
ATOM 850 C CA . GLN A 1 122 ? -21.802 7.286 27.600 1.00 64.25 122 GLN A CA 1
ATOM 851 C C . GLN A 1 122 ? -20.962 7.623 28.837 1.00 64.25 122 GLN A C 1
ATOM 853 O O . GLN A 1 122 ? -20.834 6.782 29.729 1.00 64.25 122 GLN A O 1
ATOM 858 N N . THR A 1 123 ? -20.402 8.835 28.922 1.00 60.84 123 THR A N 1
ATOM 859 C CA . THR A 1 123 ? -19.830 9.345 30.172 1.00 60.84 123 THR A CA 1
ATOM 860 C C . THR A 1 123 ? -20.969 9.460 31.186 1.00 60.84 123 THR A C 1
ATOM 862 O O . THR A 1 123 ? -21.878 10.259 30.962 1.00 60.84 123 THR A O 1
ATOM 865 N N . PRO A 1 124 ? -20.978 8.673 32.280 1.00 58.94 124 PRO A N 1
ATOM 866 C CA . PRO A 1 124 ? -22.027 8.787 33.277 1.00 58.94 124 PRO A CA 1
ATOM 867 C C . PRO A 1 124 ? -22.013 10.214 33.817 1.00 58.94 124 PRO A C 1
ATOM 869 O O . PRO A 1 124 ? -20.987 10.668 34.331 1.00 58.94 124 PRO A O 1
ATOM 872 N N . GLU A 1 125 ? -23.144 10.912 33.704 1.00 59.59 125 GLU A N 1
ATOM 873 C CA . GLU A 1 125 ? -23.411 12.078 34.538 1.00 59.59 125 GLU A CA 1
ATOM 874 C C . GLU A 1 125 ? -23.059 11.664 35.978 1.00 59.59 125 GLU A C 1
ATOM 876 O O . GLU A 1 125 ? -23.470 10.570 36.394 1.00 59.59 125 GLU A O 1
ATOM 881 N N . PRO A 1 126 ? -22.244 12.430 36.730 1.00 59.53 126 PRO A N 1
ATOM 882 C CA . PRO A 1 126 ? -21.983 12.082 38.111 1.00 59.53 126 PRO A CA 1
ATOM 883 C C . PRO A 1 126 ? -23.342 12.053 38.790 1.00 59.53 126 PRO A C 1
ATOM 885 O O . PRO A 1 126 ? -23.978 13.097 38.919 1.00 59.53 126 PRO A O 1
ATOM 888 N N . VAL A 1 127 ? -23.792 10.848 39.154 1.00 58.09 127 VAL A N 1
ATOM 889 C CA . VAL A 1 127 ? -24.992 10.632 39.951 1.00 58.09 127 VAL A CA 1
ATOM 890 C C . VAL A 1 127 ? -24.839 11.563 41.137 1.00 58.09 127 VAL A C 1
ATOM 892 O O . VAL A 1 127 ? -23.969 11.358 41.990 1.00 58.09 127 VAL A O 1
ATOM 895 N N . ALA A 1 128 ? -25.611 12.650 41.108 1.00 57.19 128 ALA A N 1
ATOM 896 C CA . ALA A 1 128 ? -25.728 13.566 42.215 1.00 57.19 128 ALA A CA 1
ATOM 897 C C . ALA A 1 128 ? -25.989 12.692 43.432 1.00 57.19 128 ALA A C 1
ATOM 899 O O . ALA A 1 128 ? -26.913 11.879 43.413 1.00 57.19 128 ALA A O 1
ATOM 900 N N . ALA A 1 129 ? -25.100 12.796 44.420 1.00 50.84 129 ALA A N 1
ATOM 901 C CA . ALA A 1 129 ? -25.198 12.062 45.660 1.00 50.84 129 ALA A CA 1
ATOM 902 C C . ALA A 1 129 ? -26.641 12.155 46.159 1.00 50.84 129 ALA A C 1
ATOM 904 O O . ALA A 1 129 ? -27.120 13.227 46.535 1.00 50.84 129 ALA A O 1
ATOM 905 N N . GLU A 1 130 ? -27.333 11.024 46.093 1.00 53.06 130 GLU A N 1
ATOM 906 C CA . GLU A 1 130 ? -28.616 10.822 46.727 1.00 53.06 130 GLU A CA 1
ATOM 907 C C . GLU A 1 130 ? -28.333 10.910 48.229 1.00 53.06 130 GLU A C 1
ATOM 909 O O . GLU A 1 130 ? -27.887 9.955 48.864 1.00 53.06 130 GLU A O 1
ATOM 914 N N . SER A 1 131 ? -28.445 12.126 48.768 1.00 47.56 131 SER A N 1
ATOM 915 C CA . SER A 1 131 ? -28.407 12.378 50.203 1.00 47.56 131 SER A CA 1
ATOM 916 C C . SER A 1 131 ? -29.526 11.554 50.839 1.00 47.56 131 SER A C 1
ATOM 918 O O . SER A 1 131 ? -30.688 11.779 50.493 1.00 47.56 131 SER A O 1
ATOM 920 N N . PRO A 1 132 ? -29.234 10.631 51.771 1.00 48.88 132 PRO A N 1
ATOM 921 C CA . PRO A 1 132 ? -30.277 9.964 52.528 1.00 48.88 132 PRO A CA 1
ATOM 922 C C . PRO A 1 132 ? -30.928 11.001 53.448 1.00 48.88 132 PRO A C 1
ATOM 924 O O . PRO A 1 132 ? -30.340 11.426 54.442 1.00 48.88 132 PRO A O 1
ATOM 927 N N . SER A 1 133 ? -32.126 11.452 53.094 1.00 48.78 133 SER A N 1
ATOM 928 C CA . SER A 1 133 ? -32.977 12.266 53.953 1.00 48.78 133 SER A CA 1
ATOM 929 C C . SER A 1 133 ? -33.640 11.383 55.017 1.00 48.78 133 SER A C 1
ATOM 931 O O . SER A 1 133 ? -34.562 10.623 54.740 1.00 48.78 133 SER A O 1
ATOM 933 N N . ALA A 1 134 ? -33.163 11.525 56.250 1.00 43.78 134 ALA A N 1
ATOM 934 C CA . ALA A 1 134 ? -33.874 11.270 57.505 1.00 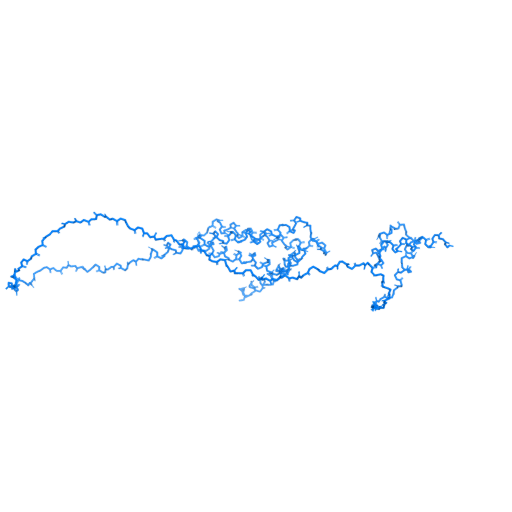43.78 134 ALA A CA 1
ATOM 935 C C . ALA A 1 134 ? -33.622 12.527 58.361 1.00 43.78 134 ALA A C 1
ATOM 937 O O . ALA A 1 134 ? -32.485 12.987 58.398 1.00 43.78 134 ALA A O 1
ATOM 938 N N . ASP A 1 135 ? -34.547 13.212 59.025 1.00 44.47 135 ASP A N 1
ATOM 939 C CA . ASP A 1 135 ? -35.941 13.006 59.439 1.00 44.47 135 ASP A CA 1
ATOM 940 C C . ASP A 1 135 ? -36.504 14.434 59.770 1.00 44.47 135 ASP A C 1
ATOM 942 O O . ASP A 1 135 ? -35.720 15.391 59.786 1.00 44.47 135 ASP A O 1
ATOM 946 N N . PRO A 1 136 ? -37.820 14.639 59.992 1.00 52.88 136 PRO A N 1
ATOM 947 C CA . PRO A 1 136 ? -38.483 15.941 60.086 1.00 52.88 136 PRO A CA 1
ATOM 948 C C . PRO A 1 136 ? -38.511 16.514 61.518 1.00 52.88 136 PRO A C 1
ATOM 950 O O . PRO A 1 136 ? -38.190 15.833 62.482 1.00 52.88 136 PRO A O 1
ATOM 953 N N . GLU A 1 137 ? -39.009 17.751 61.622 1.00 49.38 137 GLU A N 1
ATOM 954 C CA . GLU A 1 137 ? -39.253 18.552 62.837 1.00 49.38 137 GLU A CA 1
ATOM 955 C C . GLU A 1 137 ? -38.105 19.465 63.284 1.00 49.38 137 GLU A C 1
ATOM 957 O O . GLU A 1 137 ? -37.194 19.046 63.986 1.00 49.38 137 GLU A O 1
ATOM 962 N N . GLN A 1 138 ? -38.214 20.751 62.917 1.00 42.66 138 GLN A N 1
ATOM 963 C CA . GLN A 1 138 ? -38.044 21.938 63.778 1.00 42.66 138 GLN A CA 1
ATOM 964 C C . GLN A 1 138 ? -37.721 23.167 62.915 1.00 42.66 138 GLN A C 1
ATOM 966 O O . GLN A 1 138 ? -36.560 23.499 62.733 1.00 42.66 138 GLN A O 1
ATOM 971 N N . ASP A 1 139 ? -38.744 23.849 62.387 1.00 38.81 139 ASP A N 1
ATOM 972 C CA . ASP A 1 139 ? -38.714 25.324 62.317 1.00 38.81 139 ASP A CA 1
ATOM 973 C C . ASP A 1 139 ? -40.109 25.915 62.039 1.00 38.81 139 ASP A C 1
ATOM 975 O O . ASP A 1 139 ? -40.364 26.731 61.153 1.00 38.81 139 ASP A O 1
ATOM 979 N N . MET A 1 140 ? -41.075 25.481 62.844 1.00 37.84 140 MET A N 1
ATOM 980 C CA . MET A 1 140 ? -42.238 26.301 63.149 1.00 37.84 140 MET A CA 1
ATOM 981 C C . MET A 1 140 ? -41.717 27.475 63.982 1.00 37.84 140 MET A C 1
ATOM 983 O O . MET A 1 140 ? -41.622 27.277 65.173 1.00 37.84 140 MET A O 1
ATOM 987 N N . PHE A 1 141 ? -41.282 28.600 63.390 1.00 42.81 141 PHE A N 1
ATOM 988 C CA . PHE A 1 141 ? -41.234 29.967 63.977 1.00 42.81 141 PHE A CA 1
ATOM 989 C C . PHE A 1 141 ? -40.521 30.985 63.046 1.00 42.81 141 PHE A C 1
ATOM 991 O O . PHE A 1 141 ? -39.580 31.672 63.430 1.00 42.81 141 PHE A O 1
ATOM 998 N N . ARG A 1 142 ? -41.027 31.173 61.823 1.00 37.12 142 ARG A N 1
ATOM 999 C CA . ARG A 1 142 ? -40.976 32.474 61.117 1.00 37.12 142 ARG A CA 1
ATOM 1000 C C . ARG A 1 142 ? -42.253 32.604 60.284 1.00 37.12 142 ARG A C 1
ATOM 1002 O O . ARG A 1 142 ? -42.316 32.167 59.145 1.00 37.12 142 ARG A O 1
ATOM 1009 N N . ALA A 1 143 ? -43.383 32.940 60.904 1.00 34.88 143 ALA A N 1
ATOM 1010 C CA . ALA A 1 143 ? -43.818 34.337 61.028 1.00 34.88 143 ALA A CA 1
ATOM 1011 C C . ALA A 1 143 ? -43.658 35.055 59.672 1.00 34.88 143 ALA A C 1
ATOM 1013 O O . ALA A 1 143 ? -42.560 35.439 59.295 1.00 34.88 143 ALA A O 1
ATOM 1014 N N . VAL A 1 144 ? -44.686 35.018 58.822 1.00 45.78 144 VAL A N 1
ATOM 1015 C CA . VAL A 1 144 ? -45.693 36.095 58.758 1.00 45.78 144 VAL A CA 1
ATOM 1016 C C . VAL A 1 144 ? -45.007 37.444 58.532 1.00 45.78 144 VAL A C 1
ATOM 1018 O O . VAL A 1 144 ? -44.957 38.269 59.432 1.00 45.78 144 VAL A O 1
ATOM 1021 N N . GLU A 1 145 ? -44.479 37.670 57.329 1.00 40.78 145 GLU A N 1
ATOM 1022 C CA . GLU A 1 145 ? -44.152 39.020 56.868 1.00 40.78 145 GLU A CA 1
ATOM 1023 C C . GLU A 1 145 ? -44.158 39.079 55.331 1.00 40.78 145 GLU A C 1
ATOM 1025 O O . GLU A 1 145 ? -43.524 38.261 54.673 1.00 40.78 145 GLU A O 1
ATOM 1030 N N . GLN A 1 146 ? -44.897 40.063 54.801 1.00 40.44 146 GLN A N 1
ATOM 1031 C CA . GLN A 1 146 ? -45.061 40.473 53.391 1.00 40.44 146 GLN A CA 1
ATOM 1032 C C . GLN A 1 146 ? -46.017 39.611 52.546 1.00 40.44 146 GLN A C 1
ATOM 1034 O O . GLN A 1 146 ? -45.627 38.661 51.882 1.00 40.44 146 GLN A O 1
ATOM 1039 N N . VAL A 1 147 ? -47.341 39.810 52.623 1.00 35.12 147 VAL A N 1
ATOM 1040 C CA . VAL A 1 147 ? -48.137 40.950 52.095 1.00 35.12 147 VAL A CA 1
ATOM 1041 C C . VAL A 1 147 ? -47.909 41.195 50.596 1.00 35.12 147 VAL A C 1
ATOM 1043 O O . VAL A 1 147 ? -46.946 41.838 50.199 1.00 35.12 147 VAL A O 1
ATOM 1046 N N . HIS A 1 148 ? -48.838 40.634 49.810 1.00 41.31 148 HIS A N 1
ATOM 1047 C CA . HIS A 1 148 ? -49.572 41.216 48.671 1.00 41.31 148 HIS A CA 1
ATOM 1048 C C . HIS A 1 148 ? -48.996 42.496 48.034 1.00 41.31 148 HIS A C 1
ATOM 1050 O O . HIS A 1 148 ? -48.822 43.475 48.747 1.00 41.31 148 HIS A O 1
ATOM 1056 N N . ILE A 1 149 ? -48.856 42.531 46.699 1.00 37.34 149 ILE A N 1
ATOM 1057 C CA . ILE A 1 149 ? -49.624 43.417 45.795 1.00 37.34 149 ILE A CA 1
ATOM 1058 C C . ILE A 1 149 ? -49.528 42.885 44.351 1.00 37.34 149 ILE A C 1
ATOM 1060 O O . ILE A 1 149 ? -48.476 42.459 43.879 1.00 37.34 149 ILE A O 1
ATOM 1064 N N . ASP A 1 150 ? -50.691 42.916 43.710 1.00 34.06 150 ASP A N 1
ATOM 1065 C CA . ASP A 1 150 ? -51.039 42.671 42.313 1.00 34.06 150 ASP A CA 1
ATOM 1066 C C . ASP A 1 150 ? -50.058 43.202 41.250 1.00 34.06 150 ASP A C 1
ATOM 1068 O O . ASP A 1 150 ? -49.534 44.304 41.383 1.00 34.06 150 ASP A O 1
ATOM 1072 N N . GLN A 1 151 ? -49.952 42.511 40.104 1.00 36.09 151 GLN A N 1
ATOM 1073 C CA . GLN A 1 151 ? -50.567 42.994 38.850 1.00 36.09 151 GLN A CA 1
ATOM 1074 C C . GLN A 1 151 ? -50.312 42.090 37.620 1.00 36.09 151 GLN A C 1
ATOM 1076 O O . GLN A 1 151 ? -49.181 41.782 37.264 1.00 36.09 151 GLN A O 1
ATOM 1081 N N . ALA A 1 152 ? -51.429 41.806 36.934 1.00 35.66 152 ALA A N 1
ATOM 1082 C CA . ALA A 1 152 ? -51.630 41.672 35.482 1.00 35.66 152 ALA A CA 1
ATOM 1083 C C . ALA A 1 152 ? -51.117 40.433 34.698 1.00 35.66 152 ALA A C 1
ATOM 1085 O O . ALA A 1 152 ? -50.013 40.380 34.167 1.00 35.66 152 ALA A O 1
ATOM 1086 N N . THR A 1 153 ? -52.050 39.500 34.474 1.00 38.84 153 THR A N 1
ATOM 1087 C CA . THR A 1 153 ? -52.293 38.725 33.223 1.00 38.84 153 THR A CA 1
ATOM 1088 C C . THR A 1 153 ? -52.591 39.705 32.046 1.00 38.84 153 THR A C 1
ATOM 1090 O O . THR A 1 153 ? -53.036 40.806 32.378 1.00 38.84 153 THR A O 1
ATOM 1093 N N . PRO A 1 154 ? -52.467 39.404 30.714 1.00 42.94 154 PRO A N 1
ATOM 1094 C CA . PRO A 1 154 ? -52.559 38.089 30.044 1.00 42.94 154 PRO A CA 1
ATOM 1095 C C . PRO A 1 154 ? -51.646 37.783 28.804 1.00 42.94 154 PRO A C 1
ATOM 1097 O O . PRO A 1 154 ? -51.062 38.654 28.170 1.00 42.94 154 PRO A O 1
ATOM 1100 N N . GLN A 1 155 ? -51.596 36.484 28.454 1.00 39.28 155 GLN A N 1
ATOM 1101 C CA . GLN A 1 155 ? -51.232 35.808 27.172 1.00 39.28 155 GLN A CA 1
ATOM 1102 C C . GLN A 1 155 ? -51.912 36.403 25.896 1.00 39.28 155 GLN A C 1
ATOM 1104 O O . GLN A 1 155 ? -52.833 37.201 26.057 1.00 39.28 155 GLN A O 1
ATOM 1109 N N . PRO A 1 156 ? -51.757 35.847 24.660 1.00 57.56 156 PRO A N 1
ATOM 1110 C CA . PRO A 1 156 ? -50.613 35.270 23.908 1.00 57.56 156 PRO A CA 1
ATOM 1111 C C . PRO A 1 156 ? -50.595 35.710 22.403 1.00 57.56 156 PRO A C 1
ATOM 1113 O O . PRO A 1 156 ? -51.637 36.056 21.860 1.00 57.56 156 PRO A O 1
ATOM 1116 N N . SER A 1 157 ? -49.484 35.570 21.655 1.00 36.00 157 SER A N 1
ATOM 1117 C CA . SER A 1 157 ? -49.548 35.399 20.174 1.00 36.00 157 SER A CA 1
ATOM 1118 C C . SER A 1 157 ? -48.193 35.072 19.516 1.00 36.00 157 SER A C 1
ATOM 1120 O O . SER A 1 157 ? -47.310 35.921 19.437 1.00 36.00 157 SER A O 1
ATOM 1122 N N . LEU A 1 158 ? -48.069 33.856 18.977 1.00 48.91 158 LEU A N 1
ATOM 1123 C CA . LEU A 1 158 ? -47.254 33.516 17.791 1.00 48.91 158 LEU A CA 1
ATOM 1124 C C . LEU A 1 158 ? -48.185 33.588 16.552 1.00 48.91 158 LEU A C 1
ATOM 1126 O O . LEU A 1 158 ? -49.399 33.563 16.774 1.00 48.91 158 LEU A O 1
ATOM 1130 N N . PRO A 1 159 ? -47.743 33.534 15.271 1.00 51.66 159 PRO A N 1
ATOM 1131 C CA . PRO A 1 159 ? -46.403 33.621 14.660 1.00 51.66 159 PRO A CA 1
ATOM 1132 C C . PRO A 1 159 ? -46.340 34.635 13.477 1.00 51.66 159 PRO A C 1
ATOM 1134 O O . PRO A 1 159 ? -47.369 35.041 12.945 1.00 51.66 159 PRO A O 1
ATOM 1137 N N . ALA A 1 160 ? -45.150 34.971 12.960 1.00 43.16 160 ALA A N 1
ATOM 1138 C CA . ALA A 1 160 ? -45.010 35.436 11.569 1.00 43.16 160 ALA A CA 1
ATOM 1139 C C . ALA A 1 160 ? -43.580 35.242 11.048 1.00 43.16 160 ALA A C 1
ATOM 1141 O O . ALA A 1 160 ? -42.613 35.758 11.604 1.00 43.16 160 ALA A O 1
ATOM 1142 N N . ALA A 1 161 ? -43.472 34.491 9.956 1.00 48.28 161 ALA A N 1
ATOM 1143 C CA . ALA A 1 161 ? -42.262 34.328 9.174 1.00 48.28 161 ALA A CA 1
ATOM 1144 C C . ALA A 1 161 ? -41.831 35.662 8.543 1.00 48.28 161 ALA A C 1
ATOM 1146 O O . ALA A 1 161 ? -42.631 36.331 7.892 1.00 48.28 161 ALA A O 1
ATOM 1147 N N . ALA A 1 162 ? -40.547 35.996 8.661 1.00 47.62 162 ALA A N 1
ATOM 1148 C CA . ALA A 1 162 ? -39.909 37.043 7.876 1.00 47.62 162 ALA A CA 1
ATOM 1149 C C . ALA A 1 162 ? -38.565 36.530 7.337 1.00 47.62 162 ALA A C 1
ATOM 1151 O O . ALA A 1 162 ? -37.565 36.465 8.041 1.00 47.62 162 ALA A O 1
ATOM 1152 N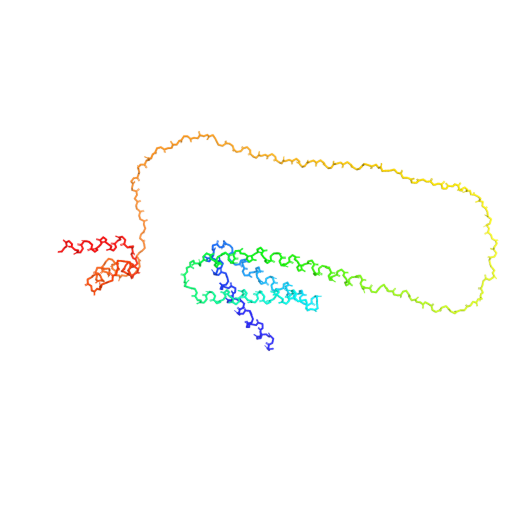 N . VAL A 1 163 ? -38.624 36.084 6.080 1.00 57.19 163 VAL A N 1
ATOM 1153 C CA . VAL A 1 163 ? -37.648 36.293 4.998 1.00 57.19 163 VAL A CA 1
ATOM 1154 C C . VAL A 1 163 ? -36.199 36.556 5.435 1.00 57.19 163 VAL A C 1
ATOM 1156 O O . VAL A 1 163 ? -35.839 37.675 5.790 1.00 57.19 163 VAL A O 1
ATOM 1159 N N . VAL A 1 164 ? -35.333 35.552 5.267 1.00 56.47 164 VAL A N 1
ATOM 1160 C CA . VAL A 1 164 ? -33.876 35.756 5.225 1.00 56.47 164 VAL A CA 1
ATOM 1161 C C . VAL A 1 164 ? -33.446 35.940 3.754 1.00 56.47 164 VAL A C 1
ATOM 1163 O O . VAL A 1 164 ? -33.872 35.148 2.907 1.00 56.47 164 VAL A O 1
ATOM 1166 N N . PRO A 1 165 ? -32.645 36.967 3.402 1.00 52.72 165 PRO A N 1
ATOM 1167 C CA . PRO A 1 165 ? -32.287 37.270 2.016 1.00 52.72 165 PRO A CA 1
ATOM 1168 C C . PRO A 1 165 ? -31.352 36.236 1.370 1.00 52.72 165 PRO A C 1
ATOM 1170 O O . PRO A 1 165 ? -30.450 35.689 2.000 1.00 52.72 165 PRO A O 1
ATOM 1173 N N . ARG A 1 166 ? -31.553 36.040 0.062 1.00 48.66 166 ARG A N 1
ATOM 1174 C CA . ARG A 1 166 ? -30.738 35.240 -0.867 1.00 48.66 166 ARG A CA 1
ATOM 1175 C C . ARG A 1 166 ? -29.252 35.669 -0.837 1.00 48.66 166 ARG A C 1
ATOM 1177 O O . ARG A 1 166 ? -28.992 36.858 -1.024 1.00 48.66 166 ARG A O 1
ATOM 1184 N N . PRO A 1 167 ? -28.282 34.745 -0.697 1.00 55.38 167 PRO A N 1
ATOM 1185 C CA . PRO A 1 167 ? -26.860 35.071 -0.797 1.00 55.38 167 PRO A CA 1
ATOM 1186 C C . PRO A 1 167 ? -26.496 35.581 -2.197 1.00 55.38 167 PRO A C 1
ATOM 1188 O O . PRO A 1 167 ? -26.903 35.002 -3.207 1.00 55.38 167 PRO A O 1
ATOM 1191 N N . ALA A 1 168 ? -25.730 36.669 -2.243 1.00 54.25 168 ALA A N 1
ATOM 1192 C CA . ALA A 1 168 ? -25.163 37.228 -3.461 1.00 54.25 168 ALA A CA 1
ATOM 1193 C C . ALA A 1 168 ? -24.196 36.232 -4.124 1.00 54.25 168 ALA A C 1
ATOM 1195 O O . ALA A 1 168 ? -23.417 35.557 -3.451 1.00 54.25 168 ALA A O 1
ATOM 1196 N N . ALA A 1 169 ? -24.260 36.151 -5.454 1.00 58.41 169 ALA A N 1
ATOM 1197 C CA . ALA A 1 169 ? -23.352 35.355 -6.267 1.00 58.41 169 ALA A CA 1
ATOM 1198 C C . ALA A 1 169 ? -21.882 35.774 -6.035 1.00 58.41 169 ALA A C 1
ATOM 1200 O O . ALA A 1 169 ? -21.612 36.973 -5.916 1.00 58.41 169 ALA A O 1
ATOM 1201 N N . PRO A 1 170 ? -20.921 34.833 -6.011 1.00 58.62 170 PRO A N 1
ATOM 1202 C CA . PRO A 1 170 ? -19.506 35.172 -5.951 1.00 58.62 170 PRO A CA 1
ATOM 1203 C C . PRO A 1 170 ? -19.087 35.966 -7.193 1.00 58.62 170 PRO A C 1
ATOM 1205 O O . PRO A 1 170 ? -19.276 35.522 -8.327 1.00 58.62 170 PRO A O 1
ATOM 1208 N N . LEU A 1 171 ? -18.500 37.139 -6.966 1.00 53.97 171 LEU A N 1
ATOM 1209 C CA . LEU A 1 171 ? -17.772 37.901 -7.974 1.00 53.97 171 LEU A CA 1
ATOM 1210 C C . LEU A 1 171 ? -16.607 37.039 -8.486 1.00 53.97 171 LEU A C 1
ATOM 1212 O O . LEU A 1 171 ? -15.699 36.704 -7.727 1.00 53.97 171 LEU A O 1
ATOM 1216 N N . LEU A 1 172 ? -16.653 36.667 -9.767 1.00 60.03 172 LEU A N 1
ATOM 1217 C CA . LEU A 1 172 ? -15.522 36.071 -10.480 1.00 60.03 172 LEU A CA 1
ATOM 1218 C C . LEU A 1 172 ? -14.303 37.009 -10.382 1.00 60.03 172 LEU A C 1
ATOM 1220 O O . LEU A 1 172 ? -14.428 38.187 -10.726 1.00 60.03 172 LEU A O 1
ATOM 1224 N N . PRO A 1 173 ? -13.122 36.522 -9.967 1.00 60.66 173 PRO A N 1
ATOM 1225 C CA . PRO A 1 173 ? -11.881 37.265 -10.119 1.00 60.66 173 PRO A CA 1
ATOM 1226 C C . PRO A 1 173 ? -11.588 37.512 -11.602 1.00 60.66 173 PRO A C 1
ATOM 1228 O O . PRO A 1 173 ? -11.720 36.614 -12.436 1.00 60.66 173 PRO A O 1
ATOM 1231 N N . ALA A 1 174 ? -11.201 38.747 -11.915 1.00 50.81 174 ALA A N 1
ATOM 1232 C CA . ALA A 1 174 ? -10.837 39.199 -13.247 1.00 50.81 174 ALA A CA 1
ATOM 1233 C C . ALA A 1 174 ? -9.762 38.302 -13.886 1.00 50.81 174 ALA A C 1
ATOM 1235 O O . ALA A 1 174 ? -8.742 37.988 -13.273 1.00 50.81 174 ALA A O 1
ATOM 1236 N N . ALA A 1 175 ? -10.002 37.920 -15.140 1.00 54.72 175 ALA A N 1
ATOM 1237 C CA . ALA A 1 175 ? -9.040 37.229 -15.983 1.00 54.72 175 ALA A CA 1
ATOM 1238 C C . ALA A 1 175 ? -7.750 38.064 -16.146 1.00 54.72 175 ALA A C 1
ATOM 1240 O O . ALA A 1 175 ? -7.844 39.265 -16.425 1.00 54.72 175 ALA A O 1
ATOM 1241 N N . PRO A 1 176 ? -6.551 37.462 -16.051 1.00 51.31 176 PRO A N 1
ATOM 1242 C CA . PRO A 1 176 ? -5.333 38.101 -16.525 1.00 51.31 176 PRO A CA 1
ATOM 1243 C C . PRO A 1 176 ? -5.443 38.282 -18.040 1.00 51.31 176 PRO A C 1
ATOM 1245 O O . PRO A 1 176 ? -5.632 37.324 -18.790 1.00 51.31 176 PRO A O 1
ATOM 1248 N N . SER A 1 177 ? -5.366 39.530 -18.491 1.00 50.94 177 SER A N 1
ATOM 1249 C CA . SER A 1 177 ? -5.266 39.860 -19.910 1.00 50.94 177 SER A CA 1
ATOM 1250 C C . SER A 1 177 ? -3.845 39.592 -20.400 1.00 50.94 177 SER A C 1
ATOM 1252 O O . SER A 1 177 ? -3.067 40.526 -20.540 1.00 50.94 177 SER A O 1
ATOM 1254 N N . ASP A 1 178 ? -3.518 38.336 -20.695 1.00 44.22 178 ASP A N 1
ATOM 1255 C CA . ASP A 1 178 ? -2.335 38.003 -21.492 1.00 44.22 178 ASP A CA 1
ATOM 1256 C C . ASP A 1 178 ? -2.758 37.776 -22.943 1.00 44.22 178 ASP A C 1
ATOM 1258 O O . ASP A 1 178 ? -3.182 36.694 -23.350 1.00 44.22 178 ASP A O 1
ATOM 1262 N N . ARG A 1 179 ? -2.657 38.840 -23.742 1.00 39.84 179 ARG A N 1
ATOM 1263 C CA . ARG A 1 179 ? -2.748 38.778 -25.202 1.00 39.84 179 ARG A CA 1
ATOM 1264 C C . ARG A 1 179 ? -1.355 39.026 -25.787 1.00 39.84 179 ARG A C 1
ATOM 1266 O O . ARG A 1 179 ? -0.958 40.185 -25.892 1.00 39.84 179 ARG A O 1
ATOM 1273 N N . PRO A 1 180 ? -0.634 37.994 -26.251 1.00 47.72 180 PRO A N 1
ATOM 1274 C CA . PRO A 1 180 ? 0.413 38.175 -27.243 1.00 47.72 180 PRO A CA 1
ATOM 1275 C C . PRO A 1 180 ? -0.242 38.347 -28.621 1.00 47.72 180 PRO A C 1
ATOM 1277 O O . PRO A 1 180 ? -1.121 37.576 -29.009 1.00 47.72 180 PRO A O 1
ATOM 1280 N N . ALA A 1 181 ? 0.158 39.386 -29.351 1.00 49.09 181 ALA A N 1
ATOM 1281 C CA . ALA A 1 181 ? -0.241 39.614 -30.738 1.00 49.09 181 ALA A CA 1
ATOM 1282 C C . ALA A 1 181 ? 0.209 38.451 -31.658 1.00 49.09 181 ALA A C 1
ATOM 1284 O O . ALA A 1 181 ? 1.234 37.823 -31.383 1.00 49.09 181 ALA A O 1
ATOM 1285 N N . PRO A 1 182 ? -0.511 38.161 -32.761 1.00 47.75 182 PRO A N 1
ATOM 1286 C CA . PRO A 1 182 ? -0.158 37.074 -33.667 1.00 47.75 182 PRO A CA 1
ATOM 1287 C C . PRO A 1 182 ? 1.057 37.467 -34.519 1.00 47.75 182 PRO A C 1
ATOM 1289 O O . PRO A 1 182 ? 0.964 38.335 -35.385 1.00 47.75 182 PRO A O 1
ATOM 1292 N N . ALA A 1 183 ? 2.197 36.820 -34.278 1.00 47.53 183 ALA A N 1
ATOM 1293 C CA . ALA A 1 183 ? 3.364 36.894 -35.150 1.00 47.53 183 ALA A CA 1
ATOM 1294 C C . ALA A 1 183 ? 3.351 35.725 -36.151 1.00 47.53 183 ALA A C 1
ATOM 1296 O O . ALA A 1 183 ? 3.078 34.580 -35.798 1.00 47.53 183 ALA A O 1
ATOM 1297 N N . ALA A 1 184 ? 3.608 36.070 -37.410 1.00 54.56 184 ALA A N 1
ATOM 1298 C CA . ALA A 1 184 ? 3.557 35.242 -38.611 1.00 54.56 184 ALA A CA 1
ATOM 1299 C C . ALA A 1 184 ? 4.457 33.978 -38.578 1.00 54.56 184 ALA A C 1
ATOM 1301 O O . ALA A 1 184 ? 5.452 33.948 -37.851 1.00 54.56 184 ALA A O 1
ATOM 1302 N N . PRO A 1 185 ? 4.150 32.942 -39.389 1.00 57.19 185 PRO A N 1
ATOM 1303 C CA . PRO A 1 185 ? 4.918 31.695 -39.425 1.00 57.19 185 PRO A CA 1
ATOM 1304 C C . PRO A 1 185 ? 6.303 31.880 -40.075 1.00 57.19 185 PRO A C 1
ATOM 1306 O O . PRO A 1 185 ? 6.388 32.500 -41.138 1.00 57.19 185 PRO A O 1
ATOM 1309 N N . PRO A 1 186 ? 7.389 31.308 -39.518 1.00 47.66 186 PRO A N 1
ATOM 1310 C CA . PRO A 1 186 ? 8.670 31.275 -40.206 1.00 47.66 186 PRO A CA 1
ATOM 1311 C C . PRO A 1 186 ? 8.738 30.091 -41.183 1.00 47.66 186 PRO A C 1
ATOM 1313 O O . PRO A 1 186 ? 8.384 28.956 -40.861 1.00 47.66 186 PRO A O 1
ATOM 1316 N N . ALA A 1 187 ? 9.212 30.380 -42.395 1.00 46.19 187 ALA A N 1
ATOM 1317 C CA . ALA A 1 187 ? 9.589 29.409 -43.419 1.00 46.19 187 ALA A CA 1
ATOM 1318 C C . ALA A 1 187 ? 10.768 28.514 -42.955 1.00 46.19 187 ALA A C 1
ATOM 1320 O O . ALA A 1 187 ? 11.563 2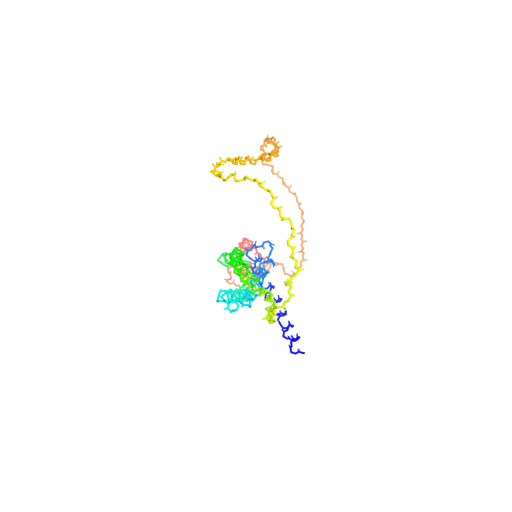8.938 -42.113 1.00 46.19 187 ALA A O 1
ATOM 1321 N N . PRO A 1 188 ? 10.923 27.290 -43.500 1.00 44.81 188 PRO A N 1
ATOM 1322 C CA . PRO A 1 188 ? 11.938 26.339 -43.050 1.00 44.81 188 PRO A CA 1
ATOM 1323 C C . PRO A 1 188 ? 13.351 26.774 -43.465 1.00 44.81 188 PRO A C 1
ATOM 1325 O O . PRO A 1 188 ? 13.703 26.745 -44.644 1.00 44.81 188 PRO A O 1
ATOM 1328 N N . GLN A 1 189 ? 14.184 27.140 -42.490 1.00 39.81 189 GLN A N 1
ATOM 1329 C CA . GLN A 1 189 ? 15.618 27.344 -42.694 1.00 39.81 189 GLN A CA 1
ATOM 1330 C C . GLN A 1 189 ? 16.379 26.031 -42.486 1.00 39.81 189 GLN A C 1
ATOM 1332 O O . GLN A 1 189 ? 16.455 25.488 -41.386 1.00 39.81 189 GLN A O 1
ATOM 1337 N N . GLN A 1 190 ? 16.967 25.546 -43.579 1.00 45.47 190 GLN A N 1
ATOM 1338 C CA . GLN A 1 190 ? 18.136 24.676 -43.555 1.00 45.47 190 GLN A CA 1
ATOM 1339 C C . GLN A 1 190 ? 19.270 25.393 -42.809 1.00 45.47 190 GLN A C 1
ATOM 1341 O O . GLN A 1 190 ? 19.653 26.496 -43.195 1.00 45.47 190 GLN A O 1
ATOM 1346 N N 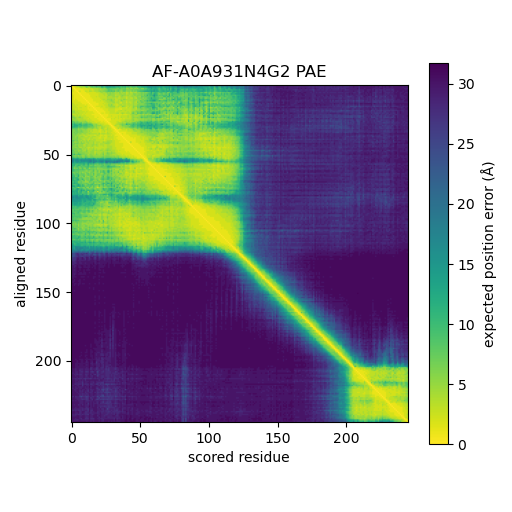. ALA A 1 191 ? 19.829 24.760 -41.778 1.00 37.53 191 ALA A N 1
ATOM 1347 C CA . ALA A 1 191 ? 21.113 25.155 -41.216 1.00 37.53 191 ALA A CA 1
ATOM 1348 C C . ALA A 1 191 ? 21.910 23.915 -40.799 1.00 37.53 191 ALA A C 1
ATOM 1350 O O . ALA A 1 191 ? 21.535 23.122 -39.939 1.00 37.53 191 ALA A O 1
ATOM 1351 N N . THR A 1 192 ? 23.003 23.771 -41.522 1.00 35.28 192 THR A N 1
ATOM 1352 C CA . THR A 1 192 ? 24.117 22.844 -41.416 1.00 35.28 192 THR A CA 1
ATOM 1353 C C . THR A 1 192 ? 24.967 23.132 -40.167 1.00 35.28 192 THR A C 1
ATOM 1355 O O . THR A 1 192 ? 25.082 24.289 -39.776 1.00 35.28 192 THR A O 1
ATOM 1358 N N . ALA A 1 193 ? 25.669 22.093 -39.681 1.00 37.41 193 ALA A N 1
ATOM 1359 C CA . ALA A 1 193 ? 26.868 22.118 -38.814 1.00 37.41 193 ALA A CA 1
ATOM 1360 C C . ALA A 1 193 ? 26.660 22.480 -37.319 1.00 37.41 193 ALA A C 1
ATOM 1362 O O . ALA A 1 193 ? 25.896 23.369 -36.992 1.00 37.41 193 ALA A O 1
ATOM 1363 N N . ALA A 1 194 ? 27.339 21.899 -36.324 1.00 38.53 194 ALA A N 1
ATOM 1364 C CA . ALA A 1 194 ? 28.289 20.792 -36.211 1.00 38.53 194 ALA A CA 1
ATOM 1365 C C . ALA A 1 194 ? 28.565 20.526 -34.706 1.00 38.53 194 ALA A C 1
ATOM 1367 O O . ALA A 1 194 ? 28.338 21.395 -33.873 1.00 38.53 194 ALA A O 1
ATOM 1368 N N . ALA A 1 195 ? 29.184 19.369 -34.436 1.00 40.19 195 ALA A N 1
ATOM 1369 C CA . ALA A 1 195 ? 30.160 19.109 -33.366 1.00 40.19 195 ALA A CA 1
ATOM 1370 C C . ALA A 1 195 ? 29.703 18.619 -31.965 1.00 40.19 195 ALA A C 1
ATOM 1372 O O . ALA A 1 195 ? 29.232 19.366 -31.121 1.00 40.19 195 ALA A O 1
ATOM 1373 N N . GLN A 1 196 ? 30.097 17.355 -31.734 1.00 39.44 196 GLN A N 1
ATOM 1374 C CA . GLN A 1 196 ? 30.801 16.819 -30.555 1.00 39.44 196 GLN A CA 1
ATOM 1375 C C . GLN A 1 196 ? 29.994 16.482 -29.294 1.00 39.44 196 GLN A C 1
ATOM 1377 O O . GLN A 1 196 ? 29.644 17.353 -28.511 1.00 39.44 196 GLN A O 1
ATOM 1382 N N . GLN A 1 197 ? 29.885 15.172 -29.029 1.00 37.19 197 GLN A N 1
ATOM 1383 C CA . GLN A 1 197 ? 30.411 14.560 -27.799 1.00 37.19 197 GLN A CA 1
ATOM 1384 C C . GLN A 1 197 ? 30.462 13.028 -27.925 1.00 37.19 197 GLN A C 1
ATOM 1386 O O . GLN A 1 197 ? 29.447 12.343 -28.023 1.00 37.19 197 GLN A O 1
ATOM 1391 N N . THR A 1 198 ? 31.687 12.506 -27.932 1.00 42.12 198 THR A N 1
ATOM 1392 C CA . THR A 1 198 ? 32.019 11.106 -27.647 1.00 42.12 198 THR A CA 1
ATOM 1393 C C . THR A 1 198 ? 32.084 10.940 -26.127 1.00 42.12 198 THR A C 1
ATOM 1395 O O . THR A 1 198 ? 32.633 11.819 -25.462 1.00 42.12 198 THR A O 1
ATOM 1398 N N . PRO A 1 199 ? 31.644 9.799 -25.579 1.00 45.81 199 PRO A N 1
ATOM 1399 C CA . PRO A 1 199 ? 32.437 9.158 -24.531 1.00 45.81 199 PRO A CA 1
ATOM 1400 C C . PRO A 1 199 ? 32.886 7.775 -25.000 1.00 45.81 199 PRO A C 1
ATOM 1402 O O . PRO A 1 199 ? 32.081 6.930 -25.398 1.00 45.81 199 PRO A O 1
ATOM 1405 N N . ALA A 1 200 ? 34.200 7.575 -24.993 1.00 48.53 200 ALA A N 1
ATOM 1406 C CA . ALA A 1 200 ? 34.829 6.288 -25.207 1.00 48.53 200 ALA A CA 1
ATOM 1407 C C . ALA A 1 200 ? 34.852 5.535 -23.874 1.00 48.53 200 ALA A C 1
ATOM 1409 O O . ALA A 1 200 ? 35.455 6.032 -22.931 1.00 48.53 200 ALA A O 1
ATOM 1410 N N . GLU A 1 201 ? 34.265 4.336 -23.816 1.00 37.97 201 GLU A N 1
ATOM 1411 C CA . GLU A 1 201 ? 34.692 3.320 -22.852 1.00 37.97 201 GLU A CA 1
ATOM 1412 C C . GLU A 1 201 ? 34.355 1.897 -23.340 1.00 37.97 201 GLU A C 1
ATOM 1414 O O . GLU A 1 201 ? 33.239 1.605 -23.773 1.00 37.97 201 GLU A O 1
ATOM 1419 N N . SER A 1 202 ? 35.364 1.025 -23.257 1.00 44.69 202 SER A N 1
ATOM 1420 C CA . SER A 1 202 ? 35.454 -0.402 -23.620 1.00 44.69 202 SER A CA 1
ATOM 1421 C C . SER A 1 202 ? 35.561 -0.784 -25.114 1.00 44.69 202 SER A C 1
ATOM 1423 O O . SER A 1 202 ? 34.697 -0.571 -25.963 1.00 44.69 202 SER A O 1
ATOM 1425 N N . THR A 1 203 ? 36.719 -1.370 -25.404 1.00 51.72 203 THR A N 1
ATOM 1426 C CA . THR A 1 203 ? 37.371 -1.660 -26.679 1.00 51.72 203 THR A CA 1
ATOM 1427 C C . THR A 1 203 ? 37.019 -3.041 -27.236 1.00 51.72 203 THR A C 1
ATOM 1429 O O . THR A 1 203 ? 37.674 -4.027 -26.923 1.00 51.72 203 THR A O 1
ATOM 1432 N N . VAL A 1 204 ? 36.041 -3.078 -28.137 1.00 57.03 204 VAL A N 1
ATOM 1433 C CA . VAL A 1 204 ? 36.071 -3.793 -29.428 1.00 57.03 204 VAL A CA 1
ATOM 1434 C C . VAL A 1 204 ? 35.288 -2.868 -30.362 1.00 57.03 204 VAL A C 1
ATOM 1436 O O . VAL A 1 204 ? 34.206 -2.430 -29.958 1.00 57.03 204 VAL A O 1
ATOM 1439 N N . PRO A 1 205 ? 35.779 -2.478 -31.556 1.00 72.81 205 PRO A N 1
ATOM 1440 C CA . PRO A 1 205 ? 34.984 -1.625 -32.428 1.00 72.81 205 PRO A CA 1
ATOM 1441 C C . PRO A 1 205 ? 33.669 -2.357 -32.696 1.00 72.81 205 PRO A C 1
ATOM 1443 O O . PRO A 1 205 ? 33.681 -3.410 -33.322 1.00 72.81 205 PRO A O 1
ATOM 1446 N N . ARG A 1 206 ? 32.548 -1.835 -32.171 1.00 66.62 206 ARG A N 1
ATOM 1447 C CA . ARG A 1 206 ? 31.217 -2.476 -32.211 1.00 66.62 206 ARG A CA 1
ATOM 1448 C C . ARG A 1 206 ? 30.921 -3.038 -33.605 1.00 66.62 206 ARG A C 1
ATOM 1450 O O . ARG A 1 206 ? 30.467 -4.159 -33.761 1.00 66.62 206 ARG A O 1
ATOM 1457 N N . ARG A 1 207 ? 31.332 -2.309 -34.639 1.00 73.56 207 ARG A N 1
ATOM 1458 C CA . ARG A 1 207 ? 31.308 -2.762 -36.029 1.00 73.56 207 ARG A CA 1
ATOM 1459 C C . ARG A 1 207 ? 32.041 -4.094 -36.295 1.00 73.56 207 ARG A C 1
ATOM 1461 O O . ARG A 1 207 ? 31.430 -4.977 -36.875 1.00 73.56 207 ARG A O 1
ATOM 1468 N N . ALA A 1 208 ? 33.290 -4.272 -35.868 1.00 78.31 208 ALA A N 1
ATOM 1469 C CA . ALA A 1 208 ? 34.052 -5.508 -36.092 1.00 78.31 208 ALA A CA 1
ATOM 1470 C C . ALA A 1 208 ? 33.428 -6.720 -35.378 1.00 78.31 208 ALA A C 1
ATOM 1472 O O . ALA A 1 208 ? 33.368 -7.807 -35.943 1.00 78.31 208 ALA A O 1
ATOM 1473 N N . ALA A 1 209 ? 32.885 -6.522 -34.169 1.00 76.88 209 ALA A N 1
ATOM 1474 C CA . ALA A 1 209 ? 32.144 -7.568 -33.460 1.00 76.88 209 ALA A CA 1
ATOM 1475 C C . ALA A 1 209 ? 30.839 -7.951 -34.185 1.00 76.88 209 ALA A C 1
ATOM 1477 O O . ALA A 1 209 ? 30.479 -9.126 -34.231 1.00 76.88 209 ALA A O 1
ATOM 1478 N N . ALA A 1 210 ? 30.141 -6.977 -34.785 1.00 77.31 210 ALA A N 1
ATOM 1479 C CA . ALA A 1 210 ? 28.986 -7.258 -35.637 1.00 77.31 210 ALA A CA 1
ATOM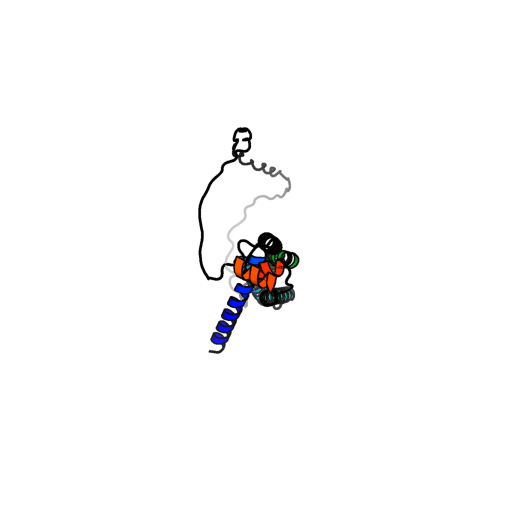 1480 C C . ALA A 1 210 ? 29.382 -8.003 -36.919 1.00 77.31 210 ALA A C 1
ATOM 1482 O O . ALA A 1 210 ? 28.692 -8.942 -37.302 1.00 77.31 210 ALA A O 1
ATOM 1483 N N . GLU A 1 211 ? 30.474 -7.609 -37.576 1.00 81.94 211 GLU A N 1
ATOM 1484 C CA . GLU A 1 211 ? 30.953 -8.241 -38.812 1.00 81.94 211 GLU A CA 1
ATOM 1485 C C . GLU A 1 211 ? 31.371 -9.704 -38.586 1.00 81.94 211 GLU A C 1
ATOM 1487 O O . GLU A 1 211 ? 31.032 -10.559 -39.405 1.00 81.94 211 GLU A O 1
ATOM 1492 N N . GLU A 1 212 ? 32.004 -10.019 -37.452 1.00 82.75 212 GLU A N 1
ATOM 1493 C CA . GLU A 1 212 ? 32.357 -11.396 -37.079 1.00 82.75 212 GLU A CA 1
ATOM 1494 C C . GLU A 1 212 ? 31.117 -12.267 -36.834 1.00 82.75 212 GLU A C 1
ATOM 1496 O O . GLU A 1 212 ? 31.012 -13.377 -37.359 1.00 82.75 212 GLU A O 1
ATOM 1501 N N . LEU A 1 213 ? 30.124 -11.750 -36.101 1.00 79.12 213 LEU A N 1
ATOM 1502 C CA . LEU A 1 213 ? 28.864 -12.462 -35.858 1.00 79.12 213 LEU A CA 1
ATOM 1503 C C . LEU A 1 213 ? 28.074 -12.694 -37.153 1.00 79.12 213 LEU A C 1
ATOM 1505 O O . LEU A 1 213 ? 27.427 -13.729 -37.291 1.00 79.12 213 LEU A O 1
ATOM 1509 N N . ILE A 1 214 ? 28.143 -11.767 -38.114 1.00 80.56 214 ILE A N 1
ATOM 1510 C CA . ILE A 1 214 ? 27.512 -11.923 -39.433 1.00 80.56 214 ILE A CA 1
ATOM 1511 C C . ILE A 1 214 ? 28.162 -13.061 -40.238 1.00 80.56 214 ILE A C 1
ATOM 1513 O O . ILE A 1 214 ? 27.456 -13.729 -40.987 1.00 80.56 214 ILE A O 1
ATOM 1517 N N . ARG A 1 215 ? 29.477 -13.286 -40.105 1.00 79.50 215 ARG A N 1
ATOM 1518 C CA . ARG A 1 215 ? 30.202 -14.338 -40.845 1.00 79.50 215 ARG A CA 1
ATOM 1519 C C . ARG A 1 215 ? 30.090 -15.720 -40.201 1.00 79.50 215 ARG A C 1
ATOM 1521 O O . ARG A 1 215 ? 30.090 -16.716 -40.914 1.00 79.50 215 ARG A O 1
ATOM 1528 N N . THR A 1 216 ? 30.028 -15.779 -38.872 1.00 79.94 216 THR A N 1
ATOM 1529 C CA . THR A 1 216 ? 30.140 -17.035 -38.106 1.00 79.94 216 THR A CA 1
ATOM 1530 C C . THR A 1 216 ? 28.807 -17.620 -37.651 1.00 79.94 216 THR A C 1
ATOM 1532 O O . THR A 1 216 ? 28.759 -18.792 -37.282 1.00 79.94 216 THR A O 1
ATOM 1535 N N . THR A 1 217 ? 27.720 -16.839 -37.660 1.00 73.31 217 THR A N 1
ATOM 1536 C CA . THR A 1 217 ? 26.420 -17.270 -37.124 1.00 73.31 217 THR A CA 1
ATOM 1537 C C . THR A 1 217 ? 25.254 -16.911 -38.045 1.00 73.31 217 THR A C 1
ATOM 1539 O O . THR A 1 217 ? 25.245 -15.851 -38.663 1.00 73.31 217 THR A O 1
ATOM 1542 N N . GLU A 1 218 ? 24.203 -17.737 -38.072 1.00 81.00 218 GLU A N 1
ATOM 1543 C CA . GLU A 1 218 ? 22.938 -17.435 -38.774 1.00 81.00 218 GLU A CA 1
ATOM 1544 C C . GLU A 1 218 ? 21.992 -16.543 -37.943 1.00 81.00 218 GLU A C 1
ATOM 1546 O O . GLU A 1 218 ? 20.769 -16.692 -37.950 1.00 81.00 218 GLU A O 1
ATOM 1551 N N . LEU A 1 219 ? 22.538 -15.605 -37.167 1.00 79.75 219 LEU A N 1
ATOM 1552 C CA . LEU A 1 219 ? 21.726 -14.736 -36.321 1.00 79.75 219 LEU A CA 1
ATOM 1553 C C . LEU A 1 219 ? 20.995 -13.657 -37.139 1.00 79.75 219 LEU A C 1
ATOM 1555 O O . LEU A 1 219 ? 21.512 -13.080 -38.109 1.00 79.75 219 LEU A O 1
ATOM 1559 N N . SER A 1 220 ? 19.774 -13.337 -36.701 1.00 81.06 220 SER A N 1
ATOM 1560 C CA . SER A 1 220 ? 18.988 -12.243 -37.273 1.00 81.06 220 SER A CA 1
ATOM 1561 C C . SER A 1 220 ? 19.664 -10.890 -37.015 1.00 81.06 220 SER A C 1
ATOM 1563 O O . SER A 1 220 ? 20.353 -10.697 -36.011 1.00 81.06 220 SER A O 1
ATOM 1565 N N . ASN A 1 221 ? 19.441 -9.915 -37.905 1.00 83.31 221 ASN A N 1
ATOM 1566 C CA . ASN A 1 221 ? 20.009 -8.564 -37.766 1.00 83.31 221 ASN A CA 1
ATOM 1567 C C . ASN A 1 221 ? 19.671 -7.924 -36.411 1.00 83.31 221 ASN A C 1
ATOM 1569 O O . ASN A 1 221 ? 20.493 -7.209 -35.843 1.00 83.31 221 ASN A O 1
ATOM 1573 N N . TYR A 1 222 ? 18.480 -8.216 -35.884 1.00 80.44 222 TYR A N 1
ATOM 1574 C CA . TYR A 1 222 ? 18.023 -7.740 -34.583 1.00 80.44 222 TYR A CA 1
ATOM 1575 C C . TYR A 1 222 ? 18.814 -8.364 -33.421 1.00 80.44 222 TYR A C 1
ATOM 1577 O O . TYR A 1 222 ? 19.229 -7.658 -32.505 1.00 80.44 222 TYR A O 1
ATOM 1585 N N . ALA A 1 223 ? 19.095 -9.670 -33.480 1.00 80.69 223 ALA A N 1
ATOM 1586 C CA . ALA A 1 223 ? 19.884 -10.360 -32.459 1.00 80.69 223 ALA A CA 1
ATOM 1587 C C . ALA A 1 223 ? 21.344 -9.872 -32.427 1.00 80.69 223 ALA A C 1
ATOM 1589 O O . ALA A 1 223 ? 21.920 -9.697 -31.353 1.00 80.69 223 ALA A O 1
ATOM 1590 N N . ILE A 1 224 ? 21.929 -9.590 -33.594 1.00 80.50 224 ILE A N 1
ATOM 1591 C CA . ILE A 1 224 ? 23.286 -9.034 -33.704 1.00 80.50 224 ILE A CA 1
ATOM 1592 C C . ILE A 1 224 ? 23.321 -7.588 -33.185 1.00 80.50 224 ILE A C 1
ATOM 1594 O O . ILE A 1 224 ? 24.227 -7.222 -32.441 1.00 80.50 224 ILE A O 1
ATOM 1598 N N . ALA A 1 225 ? 22.304 -6.785 -33.509 1.00 81.12 225 ALA A N 1
ATOM 1599 C CA . ALA A 1 225 ? 22.148 -5.415 -33.021 1.00 81.12 225 ALA A CA 1
ATOM 1600 C C . ALA A 1 225 ? 22.085 -5.354 -31.484 1.00 81.12 225 ALA A C 1
ATOM 1602 O O . ALA A 1 225 ? 22.838 -4.599 -30.865 1.00 81.12 225 ALA A O 1
ATOM 1603 N N . ALA A 1 226 ? 21.271 -6.220 -30.871 1.00 80.38 226 ALA A N 1
ATOM 1604 C CA . ALA A 1 226 ? 21.153 -6.331 -29.418 1.00 80.38 226 ALA A CA 1
ATOM 1605 C C . ALA A 1 226 ? 22.473 -6.751 -28.747 1.00 80.38 226 ALA A C 1
ATOM 1607 O O . ALA A 1 226 ? 22.835 -6.215 -27.704 1.00 80.38 226 ALA A O 1
ATOM 1608 N N . ARG A 1 227 ? 23.225 -7.673 -29.362 1.00 81.38 227 ARG A N 1
ATOM 1609 C CA . ARG A 1 227 ? 24.466 -8.226 -28.793 1.00 81.38 227 ARG A CA 1
ATOM 1610 C C . ARG A 1 227 ? 25.665 -7.283 -28.886 1.00 81.38 227 ARG A C 1
ATOM 1612 O O . ARG A 1 227 ? 26.608 -7.408 -28.114 1.00 81.38 227 ARG A O 1
ATOM 1619 N N . VAL A 1 228 ? 25.624 -6.349 -29.830 1.00 84.06 228 VAL A N 1
ATOM 1620 C CA . VAL A 1 228 ? 26.720 -5.421 -30.142 1.00 84.06 228 VAL A CA 1
ATOM 1621 C C . VAL A 1 228 ? 26.407 -3.983 -29.693 1.00 84.06 228 VAL A C 1
ATOM 1623 O O . VAL A 1 228 ? 27.251 -3.089 -29.785 1.00 84.06 228 VAL A O 1
ATOM 1626 N N . GLY A 1 229 ? 25.197 -3.743 -29.177 1.00 78.81 229 GLY A N 1
ATOM 1627 C CA . GLY A 1 229 ? 24.752 -2.417 -28.750 1.00 78.81 229 GLY A CA 1
ATOM 1628 C C . GLY A 1 229 ? 24.623 -1.437 -29.920 1.00 78.81 229 GLY A C 1
ATOM 1629 O O . GLY A 1 229 ? 24.965 -0.262 -29.790 1.00 78.81 229 GLY A O 1
ATOM 1630 N N . ALA A 1 230 ? 24.191 -1.929 -31.084 1.00 83.19 230 ALA A N 1
ATOM 1631 C CA . ALA A 1 230 ? 23.972 -1.145 -32.298 1.00 83.19 230 ALA A CA 1
ATOM 1632 C C . ALA A 1 230 ? 22.491 -1.180 -32.710 1.00 83.19 230 ALA A C 1
ATOM 1634 O O . ALA A 1 230 ? 21.730 -2.019 -32.244 1.00 83.19 230 ALA A O 1
ATOM 1635 N N . SER A 1 231 ? 22.067 -0.278 -33.598 1.00 78.25 231 SER A N 1
ATOM 1636 C CA . SER A 1 231 ? 20.705 -0.298 -34.149 1.00 78.25 231 SER A CA 1
ATOM 1637 C C . SER A 1 231 ? 20.586 -1.279 -35.326 1.00 78.25 231 SER A C 1
ATOM 1639 O O . SER A 1 231 ? 21.517 -1.419 -36.122 1.00 78.25 231 SER A O 1
ATOM 1641 N N . GLU A 1 232 ? 19.430 -1.935 -35.479 1.00 84.25 232 GLU A N 1
ATOM 1642 C CA . GLU A 1 232 ? 19.143 -2.876 -36.583 1.00 84.25 232 GLU A CA 1
ATOM 1643 C C . GLU A 1 232 ? 19.409 -2.281 -37.986 1.00 84.25 232 GLU A C 1
ATOM 1645 O O . GLU A 1 232 ? 20.066 -2.947 -38.794 1.00 84.25 232 GLU A O 1
ATOM 1650 N N . PRO A 1 233 ? 19.065 -1.005 -38.272 1.00 81.38 233 PRO A N 1
ATOM 1651 C CA . PRO A 1 233 ? 19.433 -0.358 -39.533 1.00 81.38 233 PRO A CA 1
ATOM 1652 C C . PRO A 1 233 ? 20.948 -0.256 -39.774 1.00 81.38 233 PRO A C 1
ATOM 1654 O O . PRO A 1 233 ? 21.389 -0.302 -40.925 1.00 81.38 233 PRO A O 1
ATOM 1657 N N . SER A 1 234 ? 21.754 -0.126 -38.715 1.00 80.38 234 SER A N 1
ATOM 1658 C CA . SER A 1 234 ? 23.220 -0.057 -38.814 1.00 80.38 234 SER A CA 1
ATOM 1659 C C . SER A 1 234 ? 23.815 -1.423 -39.153 1.00 80.38 234 SER A C 1
ATOM 1661 O O . SER A 1 234 ? 24.646 -1.524 -40.053 1.00 80.38 234 SER A O 1
ATOM 1663 N N . VAL A 1 235 ? 23.318 -2.487 -38.512 1.00 82.75 235 VAL A N 1
ATOM 1664 C CA . VAL A 1 235 ? 23.730 -3.876 -38.785 1.00 82.75 235 VAL A CA 1
ATOM 1665 C C . VAL A 1 235 ? 23.343 -4.303 -40.200 1.00 82.75 235 VAL A C 1
ATOM 1667 O O . VAL A 1 235 ? 24.162 -4.880 -40.916 1.00 82.75 235 VAL A O 1
ATOM 1670 N N . ARG A 1 236 ? 22.132 -3.951 -40.655 1.00 84.81 236 ARG A N 1
ATOM 1671 C CA . ARG A 1 236 ? 21.682 -4.214 -42.031 1.00 84.81 236 ARG A CA 1
ATOM 1672 C C . ARG A 1 236 ? 22.587 -3.539 -43.064 1.00 84.81 236 ARG A C 1
ATOM 1674 O O . ARG A 1 236 ? 22.932 -4.150 -44.072 1.00 84.81 236 ARG A O 1
ATOM 1681 N N . ARG A 1 237 ? 23.015 -2.299 -42.801 1.00 85.00 237 ARG A N 1
ATOM 1682 C CA . ARG A 1 237 ? 23.961 -1.571 -43.661 1.00 85.00 237 ARG A CA 1
ATOM 1683 C C . ARG A 1 237 ? 25.320 -2.272 -43.738 1.00 85.00 237 ARG A C 1
ATOM 1685 O O . ARG A 1 237 ? 25.840 -2.428 -44.837 1.00 85.00 237 ARG A O 1
ATOM 1692 N N . TRP A 1 238 ? 25.878 -2.706 -42.608 1.00 85.31 238 TRP A N 1
ATOM 1693 C CA . TRP A 1 238 ? 27.164 -3.414 -42.580 1.00 85.31 238 TRP A CA 1
ATOM 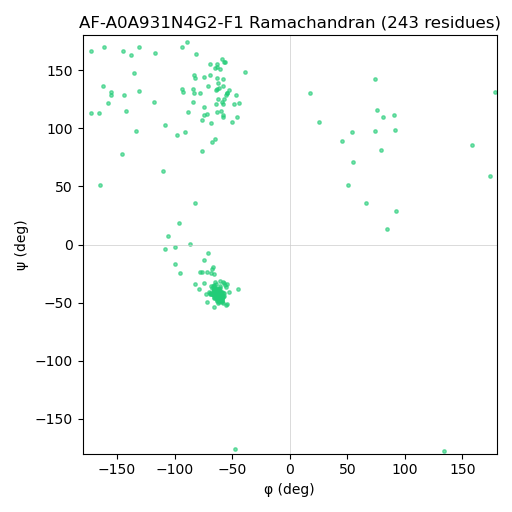1694 C C . TRP A 1 238 ? 27.097 -4.776 -43.278 1.00 85.31 238 TRP A C 1
ATOM 1696 O O . TRP A 1 238 ? 27.997 -5.107 -44.043 1.00 85.31 238 TRP A O 1
ATOM 1706 N N . ARG A 1 239 ? 25.998 -5.524 -43.115 1.00 84.31 239 ARG A N 1
ATOM 1707 C CA . ARG A 1 239 ? 25.776 -6.795 -43.823 1.00 84.31 239 ARG A CA 1
ATOM 1708 C C . ARG A 1 239 ? 25.749 -6.615 -45.345 1.00 84.31 239 ARG A C 1
ATOM 1710 O O . ARG A 1 239 ? 26.381 -7.386 -46.057 1.00 84.31 239 ARG A O 1
ATOM 1717 N N . ASN A 1 240 ? 25.086 -5.570 -45.841 1.00 86.75 240 ASN A N 1
ATOM 1718 C CA . ASN A 1 240 ? 25.056 -5.272 -47.276 1.00 86.75 240 ASN A CA 1
ATOM 1719 C C . ASN A 1 240 ? 26.443 -4.884 -47.823 1.00 86.75 240 ASN A C 1
ATOM 1721 O O . ASN A 1 240 ? 26.789 -5.256 -48.939 1.00 86.75 240 ASN A O 1
ATOM 1725 N N . GLN A 1 241 ? 27.255 -4.170 -47.035 1.00 83.00 241 GLN A N 1
ATOM 1726 C CA . GLN A 1 241 ? 28.635 -3.831 -47.411 1.00 83.00 241 GLN A CA 1
ATOM 1727 C C . GLN A 1 241 ? 29.527 -5.078 -47.501 1.00 83.00 241 GLN A C 1
ATOM 1729 O O . GLN A 1 241 ? 30.297 -5.201 -48.450 1.00 83.00 241 GLN A O 1
ATOM 1734 N N . LEU A 1 242 ? 29.370 -6.028 -46.572 1.00 80.12 242 LEU A N 1
ATOM 1735 C CA . LEU A 1 242 ? 30.075 -7.314 -46.605 1.00 80.12 242 LEU A CA 1
ATOM 1736 C C . LEU A 1 242 ? 29.678 -8.187 -47.801 1.00 80.12 242 LEU A C 1
ATOM 1738 O O . LEU A 1 242 ? 30.516 -8.914 -48.306 1.00 80.12 242 LEU A O 1
ATOM 1742 N N . ALA A 1 243 ? 28.429 -8.109 -48.265 1.00 76.75 243 ALA A N 1
ATOM 1743 C CA . ALA A 1 243 ? 27.974 -8.854 -49.442 1.00 76.75 243 ALA A CA 1
ATOM 1744 C C . ALA A 1 243 ? 28.480 -8.271 -50.778 1.00 76.75 243 ALA A C 1
ATOM 1746 O O . ALA A 1 243 ? 28.353 -8.919 -51.811 1.00 76.75 243 ALA A O 1
ATOM 1747 N N . THR A 1 244 ? 29.013 -7.043 -50.765 1.00 74.38 244 THR A N 1
ATOM 1748 C CA . THR A 1 244 ? 29.529 -6.352 -51.963 1.00 74.38 244 THR A CA 1
ATOM 1749 C C . THR A 1 244 ? 31.061 -6.450 -52.076 1.00 74.38 244 THR A C 1
ATOM 1751 O O . THR A 1 244 ? 31.631 -5.929 -53.031 1.00 74.38 244 THR A O 1
ATOM 1754 N N . THR A 1 245 ? 31.732 -7.079 -51.103 1.00 56.91 245 THR A N 1
ATOM 1755 C CA . THR A 1 245 ? 33.198 -7.254 -51.048 1.00 56.91 245 THR A CA 1
ATOM 1756 C C . THR A 1 245 ? 33.555 -8.710 -51.294 1.00 56.91 245 THR A C 1
ATOM 1758 O O . THR A 1 245 ? 34.525 -8.953 -52.040 1.00 56.91 245 THR A O 1
#

Foldseek 3Di:
DVVVVVVVVVVVLLVLLLVLQLLLQVLLVNPRSSVLLVLLVVLLVLLVVLCVLVVRDPLSVVSNVVSVVVSVVSSVCSVPDDPHHDDNVSSVVSVVSNVVSVVSSVVSVVVNVVSVVVVVVPPDDPPDPPPPDDDDDDDPDDDDDDDDDDDDDDDDDDDDDDDDDDDDDDDDDDDPPDDDDDDDDDDDDDDDDDDDDDDDDDDDPLLVQLVVCLVPHPDDLVVSCVVSVHDSVVSVVSNVVVVVD

Sequence (245 aa):
MAVAGTILIAALSFDLSFAALTDLAARSGVRHAAAWPLIVDGLIVVATVAVVALRGSAYGWFLLAVGALVSVAGNVTHAVLPPGPVSSEVAAAVALVPPVALLAVTHLTVLLARAAMTVDDQTPEPVAAESPSADPEQDMFRAVEQVHIDQATPQPSLPAAAVVPRPAAPLLPAAPSDRPAPAAPPAPQQATAAAQQTPAESTVPRRAAAEELIRTTELSNYAIAARVGASEPSVRRWRNQLATT

Radius of gyration: 39.85 Å; Cα contacts (8 Å, |Δi|>4): 130; chains: 1; bounding box: 90×61×116 Å

Mean predicted aligned error: 21.63 Å

Organism: NCBI:txid2785916

Solvent-accessible surface area (backbone atoms only — not comparable to full-atom values): 15607 Å² total; per-residue (Å²): 108,68,68,60,52,50,52,49,53,51,51,55,53,46,52,57,44,44,50,29,32,19,53,53,31,42,40,47,69,41,91,63,18,66,56,54,40,52,51,48,51,51,47,34,52,53,21,50,51,39,21,63,75,57,74,64,31,67,67,22,51,49,46,35,52,52,39,51,50,52,53,52,50,32,42,51,48,50,75,71,52,71,94,67,73,60,57,72,68,58,30,51,53,60,65,47,45,64,63,52,47,52,54,52,50,52,55,48,52,54,54,51,53,52,53,52,54,59,54,62,77,60,58,75,74,79,74,69,78,80,72,85,86,80,84,86,91,88,78,95,83,74,78,91,79,82,81,89,81,88,86,82,86,84,89,88,85,86,88,81,92,77,87,80,83,81,83,78,78,83,81,77,79,81,77,84,87,83,76,81,78,92,76,80,87,82,78,91,77,89,78,80,89,84,85,88,84,85,84,89,82,85,94,63,64,47,66,61,59,42,54,50,47,62,74,76,44,98,67,52,50,59,58,47,10,67,75,46,77,48,54,45,74,58,43,50,53,53,54,55,53,62,75,74,108

pLDDT: mean 70.76, std 17.94, range [34.06, 93.5]

InterPro domains:
  IPR021235 Protein of unknown function DUF2637 [PF10935] (2-116)